Protein AF-A0A1F5U5M6-F1 (afdb_monomer)

pLDDT: mean 89.28, std 11.2, range [49.91, 98.56]

Nearest PDB structures (foldseek):
  5wam-assembly1_B-2  TM=4.220E-01  e=2.007E-02  Neisseria gonorrhoeae FA 1090
  6v05-assembly1_E  TM=5.245E-01  e=3.894E-01  Escherichia coli K-12
  4cpo-assembly1_A  TM=6.836E-01  e=2.541E+00  Influenza B virus

Solvent-accessible surface area (backbone atoms only — not comparable to full-atom values): 12784 Å² total; per-residue (Å²): 116,74,68,63,54,54,53,51,51,53,51,50,51,53,51,51,51,50,51,50,52,53,49,51,54,52,51,52,56,55,50,51,54,43,52,54,14,50,45,36,34,59,36,43,69,73,60,58,75,64,36,37,68,68,56,51,44,69,60,53,72,63,83,57,52,78,42,82,77,54,99,50,37,37,35,34,38,35,64,47,34,91,85,53,92,46,58,22,31,42,32,28,34,64,85,79,47,25,26,43,36,39,35,27,42,94,88,42,71,51,65,40,69,71,52,55,55,50,49,59,57,48,64,59,61,63,77,72,62,33,57,47,72,68,46,39,48,55,49,46,67,65,67,49,54,70,69,57,53,53,56,55,67,75,48,59,74,89,57,47,66,75,37,43,79,51,62,22,44,48,43,26,62,68,31,38,67,37,87,88,24,51,32,36,52,45,39,41,76,70,71,48,80,53,57,67,57,57,23,48,54,51,49,49,33,44,53,24,53,79,68,76,40,81,62,55,59,68,62,57,50,48,51,55,50,55,51,62,58,72,78,105

Structure (mmCIF, N/CA/C/O backbone):
data_AF-A0A1F5U5M6-F1
#
_entry.id   AF-A0A1F5U5M6-F1
#
loop_
_atom_site.group_PDB
_at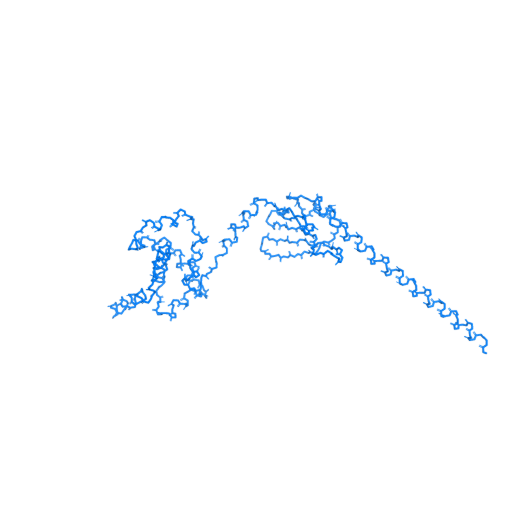om_site.id
_atom_site.type_symbol
_atom_site.label_atom_id
_atom_site.label_alt_id
_atom_site.label_comp_id
_atom_site.label_asym_id
_atom_site.label_entity_id
_atom_site.label_seq_id
_atom_site.pdbx_PDB_ins_code
_atom_site.Cartn_x
_atom_site.Cartn_y
_atom_site.Cartn_z
_atom_site.occupancy
_atom_site.B_iso_or_equiv
_atom_site.auth_seq_id
_atom_site.auth_comp_id
_atom_site.auth_asym_id
_atom_site.auth_atom_id
_atom_site.pdbx_PDB_model_num
ATOM 1 N N . MET A 1 1 ? -30.440 -29.603 72.538 1.00 57.12 1 MET A N 1
ATOM 2 C CA . MET A 1 1 ? -30.779 -29.711 71.094 1.00 57.12 1 MET A CA 1
ATOM 3 C C . MET A 1 1 ? -31.500 -28.490 70.494 1.00 57.12 1 MET A C 1
ATOM 5 O O . MET A 1 1 ? -31.030 -28.000 69.477 1.00 57.12 1 MET A O 1
ATOM 9 N N . ARG A 1 2 ? -32.570 -27.927 71.090 1.00 60.50 2 ARG A N 1
ATOM 10 C CA . ARG A 1 2 ? -33.324 -26.778 70.509 1.00 60.50 2 ARG A CA 1
ATOM 11 C C . ARG A 1 2 ? -32.499 -25.506 70.206 1.00 60.50 2 ARG A C 1
ATOM 13 O O . ARG A 1 2 ? -32.720 -24.887 69.170 1.00 60.50 2 ARG A O 1
ATOM 20 N N . LYS A 1 3 ? -31.532 -25.116 71.051 1.00 61.91 3 LYS A N 1
ATOM 21 C CA . LYS A 1 3 ? -30.701 -23.908 70.823 1.00 61.91 3 LYS A CA 1
ATOM 22 C C . LYS A 1 3 ? -29.776 -24.018 69.598 1.00 61.91 3 LYS A C 1
ATOM 24 O O . LYS A 1 3 ? -29.665 -23.051 68.853 1.00 61.91 3 LYS A O 1
ATOM 29 N N . LEU A 1 4 ? -29.200 -25.199 69.338 1.00 59.22 4 LEU A N 1
ATOM 30 C CA . LEU A 1 4 ? -28.376 -25.437 68.142 1.00 59.22 4 LEU A CA 1
ATOM 31 C C . LEU A 1 4 ? -29.186 -25.313 66.841 1.00 59.22 4 LEU A C 1
ATOM 33 O O . LEU A 1 4 ? -28.660 -24.827 65.846 1.00 59.22 4 LEU A O 1
ATOM 37 N N . SER A 1 5 ? -30.470 -25.695 66.850 1.00 71.69 5 SER A N 1
ATOM 38 C CA . SER A 1 5 ? -31.341 -25.558 65.670 1.00 71.69 5 SER A CA 1
ATOM 39 C C . SER A 1 5 ? -31.655 -24.097 65.324 1.00 71.69 5 SER A C 1
ATOM 41 O O . SER A 1 5 ? -31.590 -23.722 64.159 1.00 71.69 5 SER A O 1
ATOM 43 N N . LYS A 1 6 ? -31.900 -23.243 66.330 1.00 77.75 6 LYS A N 1
ATOM 44 C CA . LYS A 1 6 ? -32.151 -21.806 66.127 1.00 77.75 6 LYS A CA 1
ATOM 45 C C . LYS A 1 6 ? -30.913 -21.079 65.605 1.00 77.75 6 LYS A C 1
ATOM 47 O O . LYS A 1 6 ? -31.031 -20.264 64.701 1.00 77.75 6 LYS A O 1
ATOM 52 N N . LEU A 1 7 ? -29.733 -21.413 66.135 1.00 82.56 7 LEU A N 1
ATOM 53 C CA . LEU A 1 7 ? -28.471 -20.837 65.671 1.00 82.56 7 LEU A CA 1
ATOM 54 C C . LEU A 1 7 ? -28.192 -21.203 64.206 1.00 82.56 7 LEU A C 1
ATOM 56 O O . LEU A 1 7 ? -27.830 -20.333 63.426 1.00 82.56 7 LEU A O 1
ATOM 60 N N . ARG A 1 8 ? -28.434 -22.461 63.812 1.00 82.56 8 ARG A N 1
ATOM 61 C CA . ARG A 1 8 ? -28.308 -22.894 62.410 1.00 82.56 8 ARG A CA 1
ATOM 62 C C . ARG A 1 8 ? -29.254 -22.132 61.482 1.00 82.56 8 ARG A C 1
ATOM 64 O O . ARG A 1 8 ? -28.802 -21.656 60.453 1.00 82.56 8 ARG A O 1
ATOM 71 N N . ILE A 1 9 ? -30.519 -21.955 61.869 1.00 84.50 9 ILE A N 1
ATOM 72 C CA . ILE A 1 9 ? -31.503 -21.194 61.078 1.00 84.50 9 ILE A CA 1
ATOM 73 C C . ILE A 1 9 ? -31.064 -19.734 60.902 1.00 84.50 9 ILE A C 1
ATOM 75 O O . ILE A 1 9 ? -31.094 -19.220 59.789 1.00 84.50 9 ILE A O 1
ATOM 79 N N . ILE A 1 10 ? -30.608 -19.080 61.976 1.00 88.81 10 ILE A N 1
ATOM 80 C CA . ILE A 1 10 ? -30.124 -17.690 61.923 1.00 88.81 10 ILE A CA 1
ATOM 81 C C . ILE A 1 10 ? -28.908 -17.573 60.997 1.00 88.81 10 ILE A C 1
ATOM 83 O O . ILE A 1 10 ? -28.855 -16.665 60.173 1.00 88.81 10 ILE A O 1
ATOM 87 N N . VAL A 1 11 ? -27.960 -18.510 61.091 1.00 89.50 11 VAL A N 1
ATOM 88 C CA . VAL A 1 11 ? -26.771 -18.540 60.226 1.00 89.50 11 VAL A CA 1
ATOM 89 C C . VAL A 1 11 ? -27.159 -18.750 58.762 1.00 89.50 11 VAL A C 1
ATOM 91 O O . VAL A 1 11 ? -26.654 -18.039 57.900 1.00 89.50 11 VAL A O 1
ATOM 94 N N . THR A 1 12 ? -28.087 -19.662 58.463 1.00 89.75 12 THR A N 1
ATOM 95 C CA . THR A 1 12 ? -28.567 -19.876 57.091 1.00 89.75 12 THR A CA 1
ATOM 96 C C . THR A 1 12 ? -29.235 -18.624 56.530 1.00 89.75 12 THR A C 1
ATOM 98 O O . THR A 1 12 ? -28.892 -18.213 55.428 1.00 89.75 12 THR A O 1
ATOM 101 N N . ILE A 1 13 ? -30.118 -17.971 57.295 1.00 92.06 13 ILE A N 1
ATOM 102 C CA . ILE A 1 13 ? -30.773 -16.723 56.872 1.00 92.06 13 ILE A CA 1
ATOM 103 C C . ILE A 1 13 ? -29.733 -15.626 56.611 1.00 92.06 13 ILE A C 1
ATOM 105 O O . ILE A 1 13 ? -29.799 -14.956 55.583 1.00 92.06 13 ILE A O 1
ATOM 109 N N . ALA A 1 14 ? -28.747 -15.466 57.499 1.00 92.94 14 ALA A N 1
ATOM 110 C CA . ALA A 1 14 ? -27.683 -14.478 57.331 1.00 92.94 14 ALA A CA 1
ATOM 111 C C . ALA A 1 14 ? -26.843 -14.736 56.067 1.00 92.94 14 ALA A C 1
ATOM 113 O O . ALA A 1 14 ? -26.552 -13.799 55.326 1.00 92.94 14 ALA A O 1
ATOM 114 N N . ILE A 1 15 ? -26.509 -16.001 55.779 1.00 93.19 15 ILE A N 1
ATOM 115 C CA . ILE A 1 15 ? -25.802 -16.390 54.550 1.00 93.19 15 ILE A CA 1
ATOM 116 C C . ILE A 1 15 ? -26.656 -16.080 53.318 1.00 93.19 15 ILE A C 1
ATOM 118 O O . ILE A 1 15 ? -26.148 -15.498 52.364 1.00 93.19 15 ILE A O 1
ATOM 122 N N . THR A 1 16 ? -27.948 -16.416 53.325 1.00 93.69 16 THR A N 1
ATOM 123 C CA . THR A 1 16 ? -28.841 -16.131 52.194 1.00 93.69 16 THR A CA 1
ATOM 124 C C . THR A 1 16 ? -28.956 -14.631 51.933 1.00 93.69 16 THR A C 1
ATOM 126 O O . THR A 1 16 ? -28.845 -14.210 50.785 1.00 93.69 16 THR A O 1
ATOM 129 N N . ILE A 1 17 ? -29.110 -13.813 52.979 1.00 94.94 17 ILE A N 1
ATOM 130 C CA . ILE A 1 17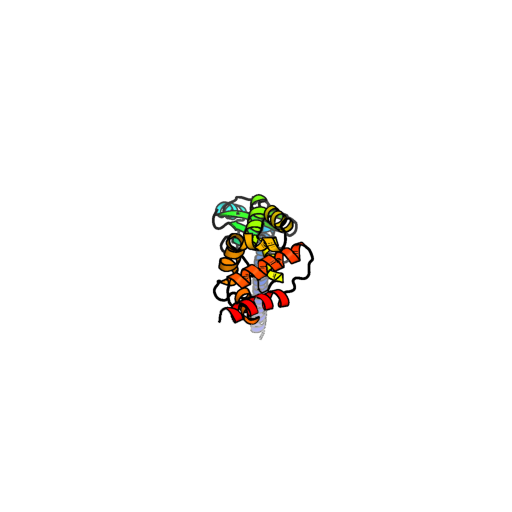 ? -29.145 -12.350 52.847 1.00 94.94 17 ILE A CA 1
ATOM 131 C C . ILE A 1 17 ? -27.830 -11.835 52.256 1.00 94.94 17 ILE A C 1
ATOM 133 O O . ILE A 1 17 ? -27.858 -11.044 51.316 1.00 94.94 17 ILE A O 1
ATOM 137 N N . LEU A 1 18 ? -26.683 -12.310 52.752 1.00 94.94 18 LEU A N 1
ATOM 138 C CA . LEU A 1 18 ? -25.374 -11.917 52.233 1.00 94.94 18 LEU A CA 1
ATOM 139 C C . LEU A 1 18 ? -25.214 -12.287 50.752 1.00 94.94 18 LEU A C 1
ATOM 141 O O . LEU A 1 18 ? -24.774 -11.457 49.961 1.00 94.94 18 LEU A O 1
ATOM 145 N N . VAL A 1 19 ? -25.614 -13.498 50.357 1.00 93.69 19 VAL A N 1
ATOM 146 C CA . VAL A 1 19 ? -25.577 -13.941 48.955 1.00 93.69 19 VAL A CA 1
ATOM 147 C C . VAL A 1 19 ? -26.492 -13.079 48.083 1.00 93.69 19 VAL A C 1
ATOM 149 O O . VAL A 1 19 ? -26.069 -12.658 47.009 1.00 93.69 19 VAL A O 1
ATOM 152 N N . CYS A 1 20 ? -27.702 -12.751 48.543 1.00 93.50 20 CYS A N 1
ATOM 153 C CA . CYS A 1 20 ? -28.607 -11.852 47.824 1.00 93.50 20 CYS A CA 1
ATOM 154 C C . CYS A 1 20 ? -28.011 -10.448 47.655 1.00 93.50 20 CYS A C 1
ATOM 156 O O . CYS A 1 20 ? -28.100 -9.883 46.568 1.00 93.50 20 CYS A O 1
ATOM 158 N N . LEU A 1 21 ? -27.371 -9.892 48.688 1.00 93.50 21 LEU A N 1
ATOM 159 C CA . LEU A 1 21 ? -26.715 -8.583 48.605 1.00 93.50 21 LEU A CA 1
ATOM 160 C C . LEU A 1 21 ? -25.536 -8.597 47.625 1.00 93.50 21 LEU A C 1
ATOM 162 O O . LEU A 1 21 ? -25.421 -7.691 46.802 1.00 93.50 21 LEU A O 1
ATOM 166 N N . LEU A 1 22 ? -24.701 -9.640 47.664 1.00 92.50 22 LEU A N 1
ATOM 167 C CA . LEU A 1 22 ? -23.599 -9.818 46.713 1.00 92.50 22 LEU A CA 1
ATOM 168 C C . LEU A 1 22 ? -24.112 -9.965 45.275 1.00 92.50 22 LEU A C 1
ATOM 170 O O . LEU A 1 22 ? -23.547 -9.378 44.354 1.00 92.50 22 LEU A O 1
ATOM 174 N N . PHE A 1 23 ? -25.205 -10.704 45.080 1.00 90.81 23 PHE A N 1
ATOM 175 C CA . PHE A 1 23 ? -25.841 -10.868 43.776 1.00 90.81 23 PHE A CA 1
ATOM 176 C C . PHE A 1 23 ? -26.414 -9.545 43.256 1.00 90.81 23 PHE A C 1
ATOM 178 O O . PHE A 1 23 ? -26.137 -9.167 42.121 1.00 90.81 23 PHE A O 1
ATOM 185 N N . MET A 1 24 ? -27.145 -8.797 44.089 1.00 90.12 24 MET A N 1
ATOM 186 C CA . MET A 1 24 ? -27.675 -7.480 43.720 1.00 90.12 24 MET A CA 1
ATOM 187 C C . MET A 1 24 ? -26.548 -6.508 43.354 1.00 90.12 24 MET A C 1
ATOM 189 O O . MET A 1 24 ? -26.620 -5.890 42.297 1.00 90.12 24 MET A O 1
ATOM 193 N N . ALA A 1 25 ? -25.477 -6.440 44.154 1.00 87.56 25 ALA A N 1
ATOM 194 C CA . ALA A 1 25 ? -24.313 -5.595 43.874 1.00 87.56 25 ALA A CA 1
ATOM 195 C C . ALA A 1 25 ? -23.605 -5.975 42.559 1.00 87.56 25 ALA A C 1
ATOM 197 O O . ALA A 1 25 ? -23.197 -5.109 41.783 1.00 87.56 25 ALA A O 1
ATOM 198 N N . TYR A 1 26 ? -23.487 -7.276 42.274 1.00 85.38 26 TYR A N 1
ATOM 199 C CA . TYR A 1 26 ? -22.934 -7.761 41.011 1.00 85.38 26 TYR A CA 1
ATOM 200 C C . TYR A 1 26 ? -23.795 -7.340 39.810 1.00 85.38 26 TYR A C 1
ATOM 202 O O . TYR A 1 26 ? -23.267 -6.876 38.796 1.00 85.38 26 TYR A O 1
ATOM 210 N N . PHE A 1 27 ? -25.120 -7.473 39.914 1.00 82.19 27 PHE A N 1
ATOM 211 C CA . PHE A 1 27 ? -26.037 -7.084 38.843 1.00 82.19 27 PHE A CA 1
ATOM 212 C C . PHE A 1 27 ? -26.066 -5.576 38.615 1.00 82.19 27 PHE A C 1
ATOM 214 O O . PHE A 1 27 ? -26.047 -5.161 37.457 1.00 82.19 27 PHE A O 1
ATOM 221 N N . THR A 1 28 ? -26.057 -4.760 39.673 1.00 75.81 28 THR A N 1
ATOM 222 C CA . THR A 1 28 ? -26.005 -3.298 39.534 1.00 75.81 28 THR A CA 1
ATOM 223 C C . THR A 1 28 ? -24.723 -2.859 38.833 1.00 75.81 28 THR A C 1
ATOM 225 O O . THR A 1 28 ? -24.803 -2.130 37.849 1.00 75.81 28 THR A O 1
ATOM 228 N N . PHE A 1 29 ? -23.563 -3.391 39.239 1.00 74.56 29 PHE A N 1
ATOM 229 C CA . PHE A 1 29 ? -22.277 -3.086 38.600 1.00 74.56 29 PHE A CA 1
ATOM 230 C C . PHE A 1 29 ? -22.260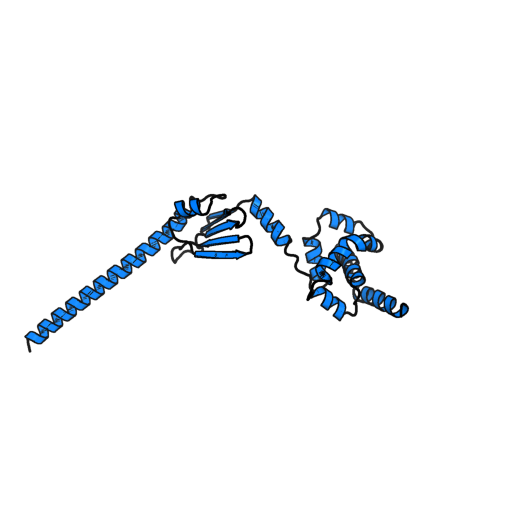 -3.478 37.114 1.00 74.56 29 PHE A C 1
ATOM 232 O O . PHE A 1 29 ? -21.826 -2.720 36.247 1.00 74.56 29 PHE A O 1
ATOM 239 N N . LYS A 1 30 ? -22.787 -4.665 36.788 1.00 74.38 30 LYS A N 1
ATOM 240 C CA . LYS A 1 30 ? -22.855 -5.149 35.404 1.00 74.38 30 LYS A CA 1
ATOM 241 C C . LYS A 1 30 ? -23.821 -4.332 34.539 1.00 74.38 30 LYS A C 1
ATOM 243 O O . LYS A 1 30 ? -23.535 -4.108 33.363 1.00 74.38 30 LYS A O 1
ATOM 248 N N . TYR A 1 31 ? -24.959 -3.918 35.095 1.00 74.06 31 TYR A N 1
ATOM 249 C CA . TYR A 1 31 ? -25.954 -3.106 34.394 1.00 74.06 31 TYR A CA 1
ATOM 250 C C . TYR A 1 31 ? -25.418 -1.701 34.097 1.00 74.06 31 TYR A C 1
ATOM 252 O O . TYR A 1 31 ? -25.553 -1.215 32.975 1.00 74.06 31 TYR A O 1
ATOM 260 N N . GLU A 1 32 ? -24.739 -1.092 35.069 1.00 72.69 32 GLU A N 1
ATOM 261 C CA . GLU A 1 32 ? -24.116 0.225 34.933 1.00 72.69 32 GLU A CA 1
ATOM 262 C C . GLU A 1 32 ? -23.067 0.246 33.810 1.00 72.69 32 GLU A C 1
ATOM 264 O O . GLU A 1 32 ? -23.127 1.108 32.932 1.00 72.69 32 GLU A O 1
ATOM 269 N N . GLY A 1 33 ? -22.203 -0.774 33.737 1.00 72.19 33 GLY A N 1
ATOM 270 C CA . GLY A 1 33 ? -21.214 -0.891 32.659 1.00 72.19 33 GLY A CA 1
ATOM 271 C C . GLY A 1 33 ? -21.826 -1.034 31.256 1.00 72.19 33 GLY A C 1
ATOM 272 O O . GLY A 1 33 ? -21.322 -0.450 30.298 1.00 72.19 33 GLY A O 1
ATOM 273 N N . GLN A 1 34 ? -22.937 -1.768 31.103 1.00 75.19 34 GLN A N 1
ATOM 274 C CA . GLN A 1 34 ? -23.629 -1.877 29.805 1.00 75.19 34 GLN A CA 1
ATOM 275 C C . GLN A 1 34 ? -24.320 -0.567 29.404 1.00 75.19 34 GLN A C 1
ATOM 277 O O . GLN A 1 34 ? -24.344 -0.220 28.221 1.00 75.19 34 GLN A O 1
ATOM 282 N N . HIS A 1 35 ? -24.863 0.168 30.376 1.00 79.12 35 HIS A N 1
ATOM 283 C CA . HIS A 1 35 ? -25.485 1.464 30.137 1.00 79.12 35 HIS A CA 1
ATOM 284 C C . HIS A 1 35 ? -24.450 2.516 29.711 1.00 79.12 35 HIS A C 1
ATOM 286 O O . HIS A 1 35 ? -24.669 3.222 28.727 1.00 79.12 35 HIS A O 1
ATOM 292 N N . GLU A 1 36 ? -23.293 2.578 30.379 1.00 80.69 36 GLU A N 1
ATOM 293 C CA . GLU A 1 36 ? -22.200 3.475 29.984 1.00 80.69 36 GLU A CA 1
ATOM 294 C C . GLU A 1 36 ? -21.682 3.150 28.572 1.00 80.69 36 GLU A C 1
ATOM 296 O O . GLU A 1 36 ? -21.522 4.043 27.737 1.00 80.69 36 GLU A O 1
ATOM 301 N N . ALA A 1 37 ? -21.508 1.864 28.260 1.00 84.31 37 ALA A N 1
ATOM 302 C CA . ALA A 1 37 ? -21.058 1.427 26.944 1.00 84.31 37 ALA A CA 1
ATOM 303 C C . ALA A 1 37 ? -22.048 1.803 25.822 1.00 84.31 37 ALA A C 1
ATOM 305 O O . ALA A 1 37 ? -21.641 2.230 24.741 1.00 84.31 37 ALA A O 1
ATOM 306 N N . ALA A 1 38 ? -23.359 1.724 26.076 1.00 85.06 38 ALA A N 1
ATOM 307 C CA . ALA A 1 38 ? -24.376 2.176 25.123 1.00 85.06 38 ALA A CA 1
ATOM 308 C C . ALA A 1 38 ? -24.326 3.698 24.898 1.00 85.06 38 ALA A C 1
ATOM 310 O O . ALA A 1 38 ? -24.511 4.173 23.773 1.00 85.06 38 ALA A O 1
ATOM 311 N N . GLN A 1 39 ? -24.025 4.474 25.943 1.00 91.69 39 GLN A N 1
ATOM 312 C CA . GLN A 1 39 ? -23.861 5.922 25.822 1.00 91.69 39 GLN A CA 1
ATOM 313 C C . GLN A 1 39 ? -22.645 6.308 24.978 1.00 91.69 39 GLN A C 1
ATOM 315 O O . GLN A 1 39 ? -22.700 7.329 24.294 1.00 91.69 39 GLN A O 1
ATOM 320 N N . ASN A 1 40 ? -21.573 5.510 24.969 1.00 94.19 40 ASN A N 1
ATOM 321 C CA . ASN A 1 40 ? -20.392 5.796 24.148 1.00 94.19 40 ASN A CA 1
ATOM 322 C C . ASN A 1 40 ? -20.723 5.869 22.655 1.00 94.19 40 ASN A C 1
ATOM 324 O O . ASN A 1 40 ? -20.203 6.746 21.969 1.00 94.19 40 ASN A O 1
ATOM 328 N N . ILE A 1 41 ? -21.636 5.029 22.159 1.00 91.75 41 ILE A N 1
ATOM 329 C CA . ILE A 1 41 ? -22.096 5.088 20.762 1.00 91.75 41 ILE A CA 1
ATOM 330 C C . ILE A 1 41 ? -22.773 6.437 20.480 1.00 91.75 41 ILE A C 1
ATOM 332 O O . ILE A 1 41 ? -22.472 7.089 19.482 1.00 91.75 41 ILE A O 1
ATOM 336 N N . GLN A 1 42 ? -23.653 6.893 21.377 1.00 93.31 42 GLN A N 1
ATOM 337 C CA . GLN A 1 42 ? -24.375 8.159 21.200 1.00 93.31 42 GLN A CA 1
ATOM 338 C C . GLN A 1 42 ? -23.452 9.375 21.320 1.00 93.31 42 GLN A C 1
ATOM 340 O O . GLN A 1 42 ? -23.516 10.281 20.493 1.00 93.31 42 GLN A O 1
ATOM 345 N N .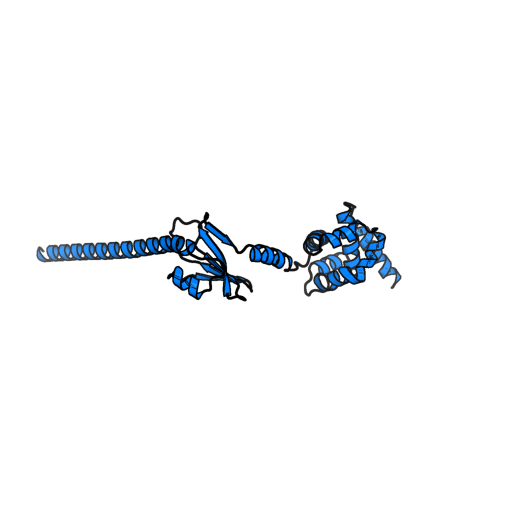 LYS A 1 43 ? -22.540 9.381 22.299 1.00 96.25 43 LYS A N 1
ATOM 346 C CA . LYS A 1 43 ? -21.526 10.437 22.452 1.00 96.25 43 LYS A CA 1
ATOM 347 C C . LYS A 1 43 ? -20.586 10.485 21.247 1.00 96.25 43 LYS A C 1
ATOM 349 O O . LYS A 1 43 ? -20.267 11.572 20.775 1.00 96.25 43 LYS A O 1
ATOM 354 N N . CYS A 1 44 ? -20.196 9.327 20.713 1.00 95.94 44 CYS A N 1
ATOM 355 C CA . CYS A 1 44 ? -19.351 9.239 19.525 1.00 95.94 44 CYS A CA 1
ATOM 356 C C . CYS A 1 44 ? -19.979 9.963 18.327 1.00 95.94 44 CYS A C 1
ATOM 358 O O . CYS A 1 44 ? -19.280 10.673 17.609 1.00 95.94 44 CYS A O 1
ATOM 360 N N . LYS A 1 45 ? -21.305 9.870 18.147 1.00 95.75 45 LYS A N 1
ATOM 361 C CA . LYS A 1 45 ? -22.021 10.541 17.045 1.00 95.75 45 LYS A CA 1
ATOM 362 C C . LYS A 1 45 ? -21.959 12.072 17.113 1.00 95.75 45 LYS A C 1
ATOM 364 O O . LYS A 1 45 ? -22.180 12.728 16.100 1.00 95.75 45 LYS A O 1
ATOM 369 N N . LEU A 1 46 ? -21.622 12.643 18.273 1.00 96.12 46 LEU A N 1
ATOM 370 C CA . LEU A 1 46 ? -21.429 14.086 18.466 1.00 96.12 46 LEU A CA 1
ATOM 371 C C . LEU A 1 46 ? -20.023 14.566 18.071 1.00 96.12 46 LEU A C 1
ATOM 373 O O . LEU A 1 46 ? -19.779 15.774 18.000 1.00 96.12 46 LEU A O 1
ATOM 377 N N . LEU A 1 47 ? -19.086 13.642 17.846 1.00 97.00 47 LEU A N 1
ATOM 378 C CA . LEU A 1 47 ? -17.722 13.961 17.450 1.00 97.00 47 LEU A CA 1
ATOM 379 C C . LEU A 1 47 ? -17.661 14.448 16.001 1.00 97.00 47 LEU A C 1
ATOM 381 O O . LEU A 1 47 ? -18.502 14.122 15.163 1.00 97.00 47 LEU A O 1
ATOM 385 N N . LYS A 1 48 ? -16.619 15.223 15.698 1.00 96.00 48 LYS A N 1
ATOM 386 C CA . LYS A 1 48 ? -16.359 15.762 14.363 1.00 96.00 48 LYS A CA 1
ATOM 387 C C . LYS A 1 48 ? -14.907 15.540 13.967 1.00 96.00 48 LYS A C 1
ATOM 389 O O . LYS A 1 48 ? -14.003 15.568 14.804 1.00 96.00 48 LYS A O 1
ATOM 394 N N . ILE A 1 49 ? -14.691 15.374 12.666 1.00 94.25 49 ILE A N 1
ATOM 395 C CA . ILE A 1 49 ? -13.356 15.403 12.067 1.00 94.25 49 ILE A CA 1
ATOM 396 C C . ILE A 1 49 ? -12.643 16.706 12.457 1.00 94.25 49 ILE A C 1
ATOM 398 O O . ILE A 1 49 ? -13.263 17.764 12.557 1.00 94.25 49 ILE A O 1
ATOM 402 N N . GLY A 1 50 ? -11.337 16.626 12.709 1.00 92.75 50 GLY A N 1
ATOM 403 C CA . GLY A 1 50 ? -10.504 17.760 13.108 1.00 92.75 50 GLY A CA 1
ATOM 404 C C . GLY A 1 50 ? -10.447 18.022 14.618 1.00 92.75 50 GLY A C 1
ATOM 405 O O . GLY A 1 50 ? -9.645 18.857 15.056 1.00 92.75 50 GLY A O 1
ATOM 406 N N . MET A 1 51 ? -11.243 17.312 15.426 1.00 97.25 51 MET A N 1
ATOM 407 C CA . MET A 1 51 ? -11.187 17.409 16.888 1.00 97.25 51 MET A CA 1
ATOM 408 C C . MET A 1 51 ? -9.850 16.904 17.446 1.00 97.25 51 MET A C 1
ATOM 410 O O . MET A 1 51 ? -9.244 15.960 16.943 1.00 97.25 51 MET A O 1
ATOM 414 N N . THR A 1 52 ? -9.377 17.543 18.507 1.00 97.50 52 THR A N 1
ATOM 415 C CA . THR A 1 52 ? -8.212 17.141 19.298 1.00 97.50 52 THR A CA 1
ATOM 416 C C . THR A 1 52 ? -8.567 16.044 20.297 1.00 97.50 52 THR A C 1
ATOM 418 O O . T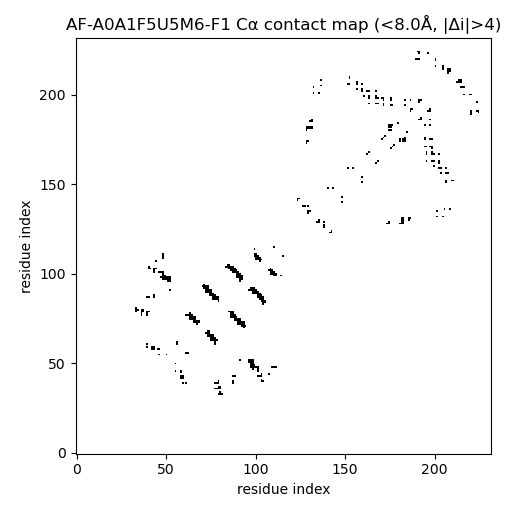HR A 1 52 ? -9.724 15.843 20.662 1.00 97.50 52 THR A O 1
ATOM 421 N N . ARG A 1 53 ? -7.539 15.388 20.840 1.00 97.12 53 ARG A N 1
ATOM 422 C CA . ARG A 1 53 ? -7.669 14.447 21.964 1.00 97.12 53 ARG A CA 1
ATOM 423 C C . ARG A 1 53 ? -8.406 15.041 23.170 1.00 97.12 53 ARG A C 1
ATOM 425 O O . ARG A 1 53 ? -9.156 14.327 23.826 1.00 97.12 53 ARG A O 1
ATOM 432 N N . SER A 1 54 ? -8.190 16.325 23.469 1.00 97.12 54 SER A N 1
AT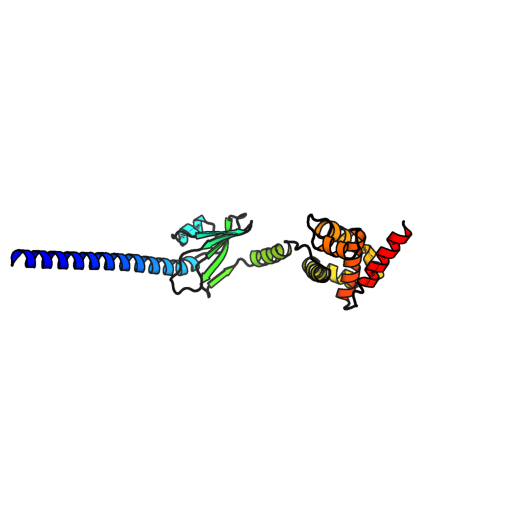OM 433 C CA . SER A 1 54 ? -8.846 17.006 24.595 1.00 97.12 54 SER A CA 1
ATOM 434 C C . SER A 1 54 ? -10.348 17.172 24.349 1.00 97.12 54 SER A C 1
ATOM 436 O O . SER A 1 54 ? -11.160 16.815 25.198 1.00 97.12 54 SER A O 1
ATOM 438 N N . GLU A 1 55 ? -10.725 17.617 23.148 1.00 97.69 55 GLU A N 1
ATOM 439 C CA . GLU A 1 55 ? -12.131 17.766 22.750 1.00 97.69 55 GLU A CA 1
ATOM 440 C C . GLU A 1 55 ? -12.849 16.411 22.723 1.00 97.69 55 GLU A C 1
ATOM 442 O O . GLU A 1 55 ? -13.934 16.276 23.287 1.00 97.69 55 GLU A O 1
ATOM 447 N N . VAL A 1 56 ? -12.209 15.377 22.163 1.00 97.69 56 VAL A N 1
ATOM 448 C CA . VAL A 1 56 ? -12.755 14.011 22.151 1.00 97.69 56 VAL A CA 1
ATOM 449 C C . VAL A 1 56 ? -12.932 13.472 23.574 1.00 97.69 56 VAL A C 1
ATOM 451 O O . VAL A 1 56 ? -13.989 12.925 23.882 1.00 97.69 56 VAL A O 1
ATOM 454 N N . LYS A 1 57 ? -11.957 13.674 24.477 1.00 96.94 57 LYS A N 1
ATOM 455 C CA . LYS A 1 57 ? -12.105 13.328 25.906 1.00 96.94 57 LYS A CA 1
ATOM 456 C C . LYS A 1 57 ? -13.285 14.059 26.548 1.00 96.94 57 LYS A C 1
ATOM 458 O O . LYS A 1 57 ? -14.035 13.439 27.297 1.00 96.94 57 LYS A O 1
ATOM 463 N N . GLY A 1 58 ? -13.466 15.344 26.242 1.00 96.31 58 GLY A N 1
ATOM 464 C CA . GLY A 1 58 ? -14.556 16.160 26.781 1.00 96.31 58 GLY A CA 1
ATOM 465 C C . GLY A 1 58 ? -15.952 15.677 26.377 1.00 96.31 58 GLY A C 1
ATOM 466 O O . GLY A 1 58 ? -16.874 15.724 27.196 1.00 96.31 58 GLY A O 1
ATOM 467 N N . VAL A 1 59 ? -16.097 15.179 25.144 1.00 96.69 59 VAL A N 1
ATOM 468 C CA . VAL A 1 59 ? -17.359 14.624 24.627 1.00 96.69 59 VAL A CA 1
ATOM 469 C C . VAL A 1 59 ? -17.594 13.203 25.134 1.00 96.69 59 VAL A C 1
ATOM 471 O O . VAL A 1 59 ? -18.668 12.908 25.653 1.00 96.69 59 VAL A O 1
ATOM 474 N N . MET A 1 60 ? -16.596 12.323 25.016 1.00 96.19 60 MET A N 1
ATOM 475 C CA . MET A 1 60 ? -16.756 10.903 25.347 1.00 96.19 60 MET A CA 1
ATOM 476 C C . MET A 1 60 ? -16.857 10.669 26.856 1.00 96.19 60 MET A C 1
ATOM 478 O O . MET A 1 60 ? -17.674 9.864 27.299 1.00 96.19 60 MET A O 1
ATOM 482 N N . ARG A 1 61 ? -16.063 11.395 27.657 1.00 92.56 61 ARG A N 1
ATOM 483 C CA . ARG A 1 61 ? -16.012 11.273 29.129 1.00 92.56 61 ARG A CA 1
ATOM 484 C C . ARG A 1 61 ? -15.822 9.841 29.645 1.00 92.56 61 ARG A C 1
ATOM 486 O O . ARG A 1 61 ? -16.160 9.557 30.785 1.00 92.56 61 ARG A O 1
ATOM 493 N N . SER A 1 62 ? -15.267 8.972 28.811 1.00 90.00 62 SER A N 1
ATOM 494 C CA . SER A 1 62 ? -14.953 7.581 29.123 1.00 90.00 62 SER A CA 1
ATOM 495 C C . SER A 1 62 ? -13.521 7.307 28.677 1.00 90.00 62 SER A C 1
ATOM 497 O O . SER A 1 62 ? -13.014 7.937 27.742 1.00 90.00 62 SER A O 1
ATOM 499 N N . THR A 1 63 ? -12.842 6.403 29.375 1.00 92.81 63 THR A N 1
ATOM 500 C CA . THR A 1 63 ? -11.431 6.098 29.119 1.00 92.81 63 THR A CA 1
ATOM 501 C C . THR A 1 63 ? -11.307 5.178 27.903 1.00 92.81 63 THR A C 1
ATOM 503 O O . THR A 1 63 ? -11.859 4.079 27.931 1.00 92.81 63 THR A O 1
ATOM 506 N N . PRO A 1 64 ? -10.589 5.577 26.840 1.00 96.19 64 PRO A N 1
ATOM 507 C CA . PRO A 1 64 ? -10.358 4.705 25.700 1.00 96.19 64 PRO A CA 1
ATOM 508 C C . PRO A 1 64 ? -9.197 3.740 25.950 1.00 96.19 64 PRO A C 1
ATOM 510 O O . PRO A 1 64 ? -8.216 4.071 26.620 1.00 96.19 64 PRO A O 1
ATOM 513 N N . LYS A 1 65 ? -9.242 2.587 25.285 1.00 96.50 65 LYS A N 1
ATOM 514 C CA . LYS A 1 65 ? -8.059 1.787 24.982 1.00 96.50 65 LYS A CA 1
ATOM 515 C C . LYS A 1 65 ? -7.317 2.425 23.810 1.00 96.50 65 LYS A C 1
ATOM 517 O O . LYS A 1 65 ? -7.885 2.603 22.735 1.00 96.50 65 LYS A O 1
ATOM 522 N N . ILE A 1 66 ? -6.046 2.752 24.013 1.00 96.38 66 ILE A N 1
ATOM 523 C CA . ILE A 1 66 ? -5.197 3.352 22.980 1.00 96.38 66 ILE A CA 1
ATOM 524 C C . ILE A 1 66 ? -4.450 2.237 22.247 1.00 96.38 66 ILE A C 1
ATOM 526 O O . ILE A 1 66 ? -3.834 1.376 22.874 1.00 96.38 66 ILE A O 1
ATOM 530 N N . ILE A 1 67 ? -4.524 2.251 20.921 1.00 93.50 67 ILE A N 1
ATOM 531 C CA . ILE A 1 67 ? -3.868 1.305 20.023 1.00 93.50 67 ILE A CA 1
ATOM 532 C C . ILE A 1 67 ? -2.975 2.101 19.078 1.00 93.50 67 ILE A C 1
ATOM 534 O O . ILE A 1 67 ? -3.448 2.968 18.340 1.00 93.50 67 ILE A O 1
ATOM 538 N N . ASP A 1 68 ? -1.686 1.784 19.086 1.00 88.25 68 ASP A N 1
ATOM 539 C CA . ASP A 1 68 ? -0.751 2.265 18.080 1.00 88.25 68 ASP A CA 1
ATOM 540 C C . ASP A 1 68 ? -0.879 1.388 16.825 1.00 88.25 68 ASP A C 1
ATOM 542 O O . ASP A 1 68 ? -0.649 0.180 16.889 1.00 88.25 68 ASP A O 1
ATOM 546 N N . ARG A 1 69 ? -1.347 1.967 15.714 1.00 77.38 69 ARG A N 1
ATOM 547 C CA . ARG A 1 69 ? -1.590 1.225 14.466 1.00 77.38 69 ARG A CA 1
ATOM 548 C C . ARG A 1 69 ? -0.366 1.237 13.560 1.00 77.38 69 ARG A C 1
ATOM 550 O O . ARG A 1 69 ? -0.019 0.206 12.994 1.00 77.38 69 ARG A O 1
ATOM 557 N N . ASP A 1 70 ? 0.247 2.407 13.416 1.00 78.56 70 ASP A N 1
ATOM 558 C CA . ASP A 1 70 ? 1.396 2.656 12.552 1.00 78.56 70 ASP A CA 1
ATOM 559 C C . ASP A 1 70 ? 2.119 3.953 12.976 1.00 78.56 70 ASP A C 1
ATOM 561 O O . ASP A 1 70 ? 1.723 4.652 13.913 1.00 78.56 70 ASP A O 1
ATOM 565 N N . ASN A 1 71 ? 3.181 4.325 12.257 1.00 71.62 71 ASN A N 1
ATOM 566 C CA . ASN A 1 71 ? 4.001 5.504 12.563 1.00 71.62 71 ASN A CA 1
ATOM 567 C C . ASN A 1 71 ? 3.231 6.842 12.582 1.00 71.62 71 ASN A C 1
ATOM 569 O O . ASN A 1 71 ? 3.698 7.811 13.181 1.00 71.62 71 ASN A O 1
ATOM 573 N N . LEU A 1 72 ? 2.069 6.924 11.938 1.00 77.00 72 LEU A N 1
ATOM 574 C CA . LEU A 1 72 ? 1.265 8.133 11.774 1.00 77.00 72 LEU A CA 1
ATOM 575 C C . LEU A 1 72 ? -0.113 8.051 12.444 1.00 77.00 72 LEU A C 1
ATOM 577 O O . LEU A 1 72 ? -0.740 9.100 12.606 1.00 77.00 72 LEU A O 1
ATOM 581 N N . THR A 1 73 ? -0.567 6.868 12.861 1.00 85.06 73 THR A N 1
ATOM 582 C CA . THR A 1 73 ? -1.945 6.632 13.312 1.00 85.06 73 THR A CA 1
ATOM 583 C C . THR A 1 73 ? -2.017 6.103 14.742 1.00 85.06 73 THR A C 1
ATOM 585 O O . THR A 1 73 ? -1.429 5.081 15.091 1.00 85.06 73 THR A O 1
ATOM 588 N N . GLU A 1 74 ? -2.808 6.782 15.569 1.00 93.12 74 GLU A N 1
ATOM 589 C CA . GLU A 1 74 ? -3.204 6.343 16.910 1.00 93.12 74 GLU A CA 1
ATOM 590 C C . GLU A 1 74 ? -4.721 6.139 16.928 1.00 93.12 74 GLU A C 1
ATOM 592 O O . GLU A 1 74 ? -5.465 7.049 16.570 1.00 93.12 74 GLU A O 1
ATOM 597 N N . GLN A 1 75 ? -5.195 4.972 17.353 1.00 96.88 75 GLN A N 1
ATOM 598 C CA . GLN A 1 75 ? -6.620 4.690 17.494 1.00 96.88 75 GLN A CA 1
ATOM 599 C C . GLN A 1 75 ? -7.011 4.652 18.966 1.00 96.88 75 GLN A C 1
ATOM 601 O O . GLN A 1 75 ? -6.407 3.948 19.770 1.00 96.88 75 GLN A O 1
ATOM 606 N N . TRP A 1 76 ? -8.065 5.372 19.312 1.00 97.81 76 TRP A N 1
ATOM 607 C CA . TRP A 1 76 ? -8.760 5.243 20.584 1.00 97.81 76 TRP A CA 1
ATOM 608 C C . TRP A 1 76 ? -9.994 4.383 20.379 1.00 97.81 76 TRP A C 1
ATOM 610 O O . TRP A 1 76 ? -10.793 4.685 19.500 1.00 97.81 76 TRP A O 1
ATOM 620 N N . VAL A 1 77 ? -10.145 3.333 21.179 1.00 97.12 77 VAL A N 1
ATOM 621 C CA . VAL A 1 77 ? -11.295 2.422 21.166 1.00 97.12 77 VAL A CA 1
ATOM 622 C C . VAL A 1 77 ? -12.027 2.549 22.493 1.00 97.12 77 VAL A C 1
ATOM 624 O O . VAL A 1 77 ? -11.403 2.488 23.549 1.00 97.12 77 VAL A O 1
ATOM 627 N N . PHE A 1 78 ? -13.339 2.724 22.449 1.00 95.69 78 PHE A N 1
ATOM 628 C CA . PHE A 1 78 ? -14.191 2.864 23.624 1.00 95.69 78 PHE A CA 1
ATOM 629 C C . PHE A 1 78 ? -15.054 1.618 23.801 1.00 95.69 78 PHE A C 1
ATOM 631 O O . PHE A 1 78 ? -15.414 0.961 22.825 1.00 95.69 78 PHE A O 1
ATOM 638 N N . GLU A 1 79 ? -15.395 1.309 25.051 1.00 93.56 79 GLU A N 1
ATOM 639 C CA . GLU A 1 79 ? -16.274 0.186 25.383 1.00 93.56 79 GLU A CA 1
ATOM 640 C C . GLU A 1 79 ? -17.639 0.319 24.701 1.00 93.56 79 GLU A C 1
ATOM 642 O O . GLU A 1 79 ? -18.214 1.413 24.638 1.00 93.56 79 GLU A O 1
ATOM 647 N N . ALA A 1 80 ? -18.153 -0.814 24.225 1.00 90.25 80 ALA A N 1
ATOM 648 C CA . ALA A 1 80 ? -19.436 -0.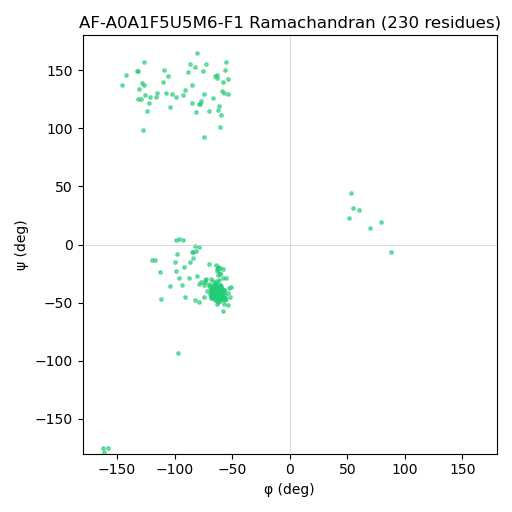947 23.545 1.00 90.25 80 ALA A CA 1
ATOM 649 C C . ALA A 1 80 ? -20.297 -2.027 24.228 1.00 90.25 80 ALA A C 1
ATOM 651 O O . ALA A 1 80 ? -19.757 -2.904 24.911 1.00 90.25 80 ALA A O 1
ATOM 652 N N . PRO A 1 81 ? -21.635 -1.994 24.082 1.00 87.06 81 PRO A N 1
ATOM 653 C CA . PRO A 1 81 ? -22.495 -3.055 24.594 1.00 87.06 81 PRO A CA 1
ATOM 654 C C . PRO A 1 81 ? -22.081 -4.412 24.029 1.00 87.06 81 PRO A C 1
ATOM 656 O O . PRO A 1 81 ? -21.628 -4.506 22.893 1.00 87.06 81 PRO A O 1
ATOM 659 N N . ARG A 1 82 ? -22.305 -5.494 24.779 1.00 83.19 82 ARG A N 1
ATOM 660 C CA . ARG A 1 82 ? -21.823 -6.833 24.385 1.00 83.19 82 ARG A CA 1
ATOM 661 C C . ARG A 1 82 ? -22.387 -7.336 23.046 1.00 83.19 82 ARG A C 1
ATOM 663 O O . ARG A 1 82 ? -21.785 -8.198 22.419 1.00 83.19 82 ARG A O 1
ATOM 670 N N . ALA A 1 83 ? -23.550 -6.827 22.645 1.00 83.19 83 ALA A N 1
ATOM 671 C CA . ALA A 1 83 ? -24.202 -7.154 21.380 1.00 83.19 83 ALA A CA 1
ATOM 672 C C . ALA A 1 83 ? -23.682 -6.330 20.186 1.00 83.19 83 ALA A C 1
ATOM 674 O O . ALA A 1 83 ? -24.102 -6.579 19.060 1.00 83.19 83 ALA A O 1
ATOM 675 N N . ALA A 1 84 ? -22.812 -5.341 20.414 1.00 83.81 84 ALA A N 1
ATOM 676 C CA . ALA A 1 84 ? -22.246 -4.536 19.345 1.00 83.81 84 ALA A CA 1
ATOM 677 C C . AL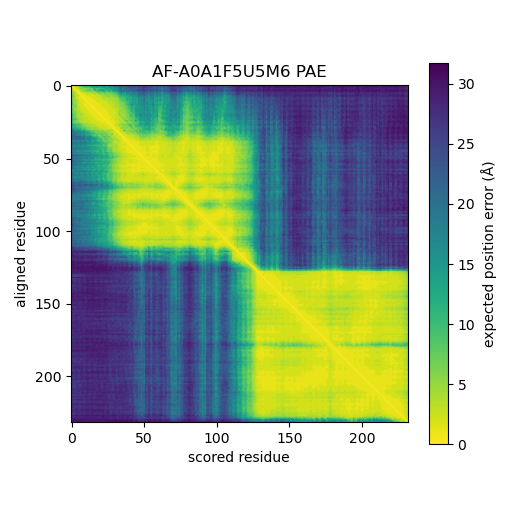A A 1 84 ? -21.191 -5.338 18.568 1.00 83.81 84 ALA A C 1
ATOM 679 O O . ALA A 1 84 ? -20.265 -5.909 19.141 1.00 83.81 84 ALA A O 1
ATOM 680 N N . SER A 1 85 ? -21.330 -5.340 17.249 1.00 86.44 85 SER A N 1
ATOM 681 C CA . SER A 1 85 ? -20.370 -5.859 16.267 1.00 86.44 85 SER A CA 1
ATOM 682 C C . SER A 1 85 ? -19.137 -4.960 16.118 1.00 86.44 85 SER A C 1
ATOM 684 O O . SER A 1 85 ? -18.043 -5.458 15.855 1.00 86.44 85 SER A O 1
ATOM 686 N N . THR A 1 86 ? -19.299 -3.651 16.333 1.00 89.00 86 THR A N 1
ATOM 687 C CA . THR A 1 86 ? -18.244 -2.638 16.208 1.00 89.00 86 THR A CA 1
ATOM 688 C C . THR A 1 86 ? -18.133 -1.799 17.475 1.00 89.00 86 THR A C 1
ATOM 690 O O . THR A 1 86 ? -19.130 -1.355 18.043 1.00 89.00 86 THR A O 1
ATOM 693 N N . PHE A 1 87 ? -16.893 -1.546 17.896 1.00 94.19 87 PHE A N 1
ATOM 694 C CA . PHE A 1 87 ? -16.585 -0.689 19.037 1.00 94.19 87 PHE A CA 1
ATOM 695 C C . PHE A 1 87 ? -16.390 0.763 18.581 1.00 94.19 87 PHE A C 1
ATOM 697 O O . PHE A 1 87 ? -15.622 0.989 17.632 1.00 94.19 87 PHE A O 1
ATOM 704 N N . PRO A 1 88 ? -17.001 1.754 19.262 1.00 96.25 88 PRO A N 1
ATOM 705 C CA . PRO A 1 88 ? -16.769 3.155 18.963 1.00 96.25 88 PRO A CA 1
ATOM 706 C C . PRO A 1 88 ? -15.278 3.473 19.000 1.00 96.25 88 PRO A C 1
ATOM 708 O O . PRO A 1 88 ? -14.574 3.124 19.947 1.00 96.25 88 PRO A O 1
ATOM 711 N N . SER A 1 89 ? -14.782 4.112 17.953 1.00 97.25 89 SER A N 1
ATOM 712 C CA . SER A 1 89 ? -13.369 4.359 17.740 1.00 97.25 89 SER A CA 1
ATOM 713 C C . SER A 1 89 ? -13.123 5.730 17.132 1.00 97.25 89 SER A C 1
ATOM 715 O O . SER A 1 89 ? -13.884 6.198 16.287 1.00 97.25 89 SER A O 1
ATOM 717 N N . VAL A 1 90 ? -12.012 6.348 17.518 1.00 97.44 90 VAL A N 1
ATOM 718 C CA . VAL A 1 90 ? -11.526 7.603 16.938 1.00 97.44 90 VAL A CA 1
ATOM 719 C C . VAL A 1 90 ? -10.067 7.426 16.560 1.00 97.44 90 VAL A C 1
ATOM 721 O O . VAL A 1 90 ? -9.254 7.043 17.401 1.00 97.44 90 VAL A O 1
ATOM 724 N N . LEU A 1 91 ? -9.727 7.695 15.305 1.00 95.75 91 LEU A N 1
ATOM 725 C CA . LEU A 1 91 ? -8.358 7.631 14.813 1.00 95.75 91 LEU A CA 1
ATOM 726 C C . LEU A 1 91 ? -7.791 9.043 14.696 1.00 95.75 91 LEU A C 1
ATOM 728 O O . LEU A 1 91 ? -8.389 9.934 14.086 1.00 95.75 91 LEU A O 1
ATOM 732 N N . PHE A 1 92 ? -6.611 9.228 15.275 1.00 94.00 92 PHE A N 1
ATOM 733 C CA . PHE A 1 92 ? -5.865 10.473 15.291 1.00 94.00 92 PHE A CA 1
ATOM 734 C C . PHE A 1 92 ? -4.622 10.364 14.428 1.00 94.00 92 PHE A C 1
ATOM 736 O O . PHE A 1 92 ? -3.883 9.379 14.472 1.00 94.00 92 PHE A O 1
ATOM 743 N N . ASN A 1 93 ? -4.345 11.438 13.698 1.00 89.19 93 ASN A N 1
ATOM 744 C CA . ASN A 1 93 ? -3.064 11.613 13.044 1.00 89.19 93 ASN A CA 1
ATOM 745 C C . ASN A 1 93 ? -2.055 12.073 14.104 1.00 89.19 93 ASN A C 1
ATOM 747 O O . ASN A 1 93 ? -2.240 13.115 14.735 1.00 89.19 93 ASN A O 1
ATOM 751 N N . LYS A 1 94 ? -0.980 11.314 14.305 1.00 85.88 94 LYS A N 1
ATOM 752 C CA . LYS A 1 94 ? 0.046 11.603 15.316 1.00 85.88 94 LYS A CA 1
ATOM 753 C C . LYS A 1 94 ? 0.779 12.922 15.066 1.00 85.88 94 LYS A C 1
ATOM 755 O O . LYS A 1 94 ? 1.148 13.586 16.028 1.00 85.88 94 LYS A O 1
ATOM 760 N N . LYS A 1 95 ? 0.943 13.327 13.801 1.00 83.75 95 LYS A N 1
ATOM 761 C CA . LYS A 1 95 ? 1.634 14.567 13.415 1.00 83.75 95 LYS A CA 1
ATOM 762 C C . LYS A 1 95 ? 0.787 15.809 13.685 1.00 83.75 95 LYS A C 1
ATOM 764 O O . LYS A 1 95 ? 1.305 16.795 14.192 1.00 83.75 95 LYS A O 1
ATOM 769 N N . THR A 1 96 ? -0.499 15.782 13.334 1.00 88.12 96 THR A N 1
ATOM 770 C CA . THR A 1 96 ? -1.389 16.950 13.512 1.00 88.12 96 THR A CA 1
ATOM 771 C C . THR A 1 96 ? -2.129 16.939 14.849 1.00 88.12 96 THR A C 1
ATOM 773 O O . THR A 1 96 ? -2.641 17.966 15.287 1.00 88.12 96 THR A O 1
ATOM 776 N N . GLY A 1 97 ? -2.226 15.775 15.493 1.00 90.62 97 GLY A N 1
ATOM 777 C CA . GLY A 1 97 ? -2.990 15.561 16.720 1.00 90.62 97 GLY A CA 1
ATOM 778 C C . GLY A 1 97 ? -4.509 15.635 16.541 1.00 90.62 97 GLY A C 1
ATOM 779 O O . GLY A 1 97 ? -5.222 15.763 17.539 1.00 90.62 97 GLY A O 1
ATOM 780 N N . LYS A 1 98 ? -5.003 15.584 15.298 1.00 94.38 98 LYS A N 1
ATOM 781 C CA . LYS A 1 98 ? -6.424 15.729 14.960 1.00 94.38 98 LYS A CA 1
ATOM 782 C C . LYS A 1 98 ? -7.068 14.400 14.572 1.00 94.38 98 LYS A C 1
ATOM 784 O O . LYS A 1 98 ? -6.426 13.563 13.934 1.00 94.38 98 LYS A O 1
ATOM 789 N N . ALA A 1 99 ? -8.335 14.237 14.943 1.00 94.94 99 ALA A N 1
ATOM 790 C CA . ALA A 1 99 ? -9.178 13.120 14.543 1.00 94.94 99 ALA A CA 1
ATOM 791 C C . ALA A 1 99 ? -9.450 13.188 13.036 1.00 94.94 99 ALA A C 1
ATOM 793 O O . ALA A 1 99 ? -9.906 14.220 12.544 1.00 94.94 99 ALA A O 1
ATOM 794 N N . PHE A 1 100 ? -9.173 12.107 12.312 1.00 92.00 100 PHE A N 1
ATOM 795 C CA . PHE A 1 100 ? -9.406 12.023 10.863 1.00 92.00 100 PHE A CA 1
ATOM 796 C C . PHE A 1 100 ? -10.387 10.914 10.476 1.00 92.00 100 PHE A C 1
ATOM 798 O O . PHE A 1 100 ? -10.877 10.902 9.350 1.00 92.00 100 PHE A O 1
ATOM 805 N N . GLU A 1 101 ? -10.696 10.007 11.398 1.00 94.06 101 GLU A N 1
ATOM 806 C CA . GLU A 1 101 ? -11.732 8.999 11.219 1.00 94.06 101 GLU A CA 1
ATOM 807 C C . GLU A 1 101 ? -12.427 8.727 12.553 1.00 94.06 101 GLU A C 1
ATOM 809 O O . GLU A 1 101 ? -11.791 8.656 13.607 1.00 94.06 101 GLU A O 1
ATOM 814 N N . ILE A 1 102 ? -13.750 8.617 12.498 1.00 96.44 102 ILE A N 1
ATOM 815 C CA . ILE A 1 102 ? -14.634 8.363 13.629 1.00 96.44 102 ILE A CA 1
ATOM 816 C C . ILE A 1 102 ? -15.575 7.235 13.218 1.00 96.44 102 ILE A C 1
ATOM 818 O O . ILE A 1 102 ? -16.255 7.323 12.198 1.00 96.44 102 ILE A O 1
ATOM 822 N N . ILE A 1 103 ? -15.620 6.181 14.021 1.00 96.19 103 ILE A N 1
ATOM 823 C CA . ILE A 1 103 ? -16.435 4.989 13.797 1.00 96.19 103 ILE A CA 1
ATOM 824 C C . ILE A 1 103 ? -17.286 4.833 15.047 1.00 96.19 103 ILE A C 1
ATOM 826 O O . ILE A 1 103 ? -16.727 4.620 16.113 1.00 96.19 103 ILE A O 1
ATOM 830 N N . CYS A 1 104 ? -18.604 4.963 14.965 1.00 94.38 104 CYS A N 1
ATOM 831 C CA . CYS A 1 104 ? -19.460 4.862 16.152 1.00 94.38 104 CYS A CA 1
ATOM 832 C C . CYS A 1 104 ? -20.202 3.532 16.229 1.00 94.38 104 CYS A C 1
ATOM 834 O O . CYS A 1 104 ? -20.387 3.005 17.320 1.00 94.38 104 CYS A O 1
ATOM 836 N N . ASP A 1 105 ? -20.602 2.996 15.080 1.00 91.12 105 ASP A N 1
ATOM 837 C CA . ASP A 1 105 ? -21.213 1.681 14.909 1.00 91.12 105 ASP A CA 1
ATOM 838 C C . ASP A 1 105 ? -21.100 1.273 13.424 1.00 91.12 105 ASP A C 1
ATOM 840 O O . ASP A 1 105 ? -20.479 1.984 12.629 1.00 91.12 105 ASP A O 1
ATOM 844 N N . ASP A 1 106 ? -21.694 0.141 13.041 1.00 87.75 106 ASP A N 1
ATOM 845 C CA . ASP A 1 106 ? -21.669 -0.365 11.659 1.00 87.75 106 ASP A CA 1
ATOM 846 C C . ASP A 1 106 ? -22.307 0.593 10.639 1.00 87.75 106 ASP A C 1
ATOM 848 O O . ASP A 1 106 ? -21.970 0.559 9.457 1.00 87.75 106 ASP A O 1
ATOM 852 N N . SER A 1 107 ? -23.229 1.447 11.087 1.00 89.75 107 SER A N 1
ATOM 853 C CA . SER A 1 107 ? -23.996 2.372 10.247 1.00 89.75 107 SER A CA 1
ATOM 854 C C . SER A 1 107 ? -23.454 3.801 10.252 1.00 89.75 107 SER A C 1
ATOM 856 O O . SER A 1 107 ? -23.829 4.603 9.397 1.00 89.75 107 SER A O 1
ATOM 858 N N . TYR A 1 108 ? -22.582 4.141 11.206 1.00 90.31 108 TYR A N 1
ATOM 859 C CA . TYR A 1 108 ? -22.104 5.502 11.405 1.00 90.31 108 TYR A CA 1
ATOM 860 C C . TYR A 1 108 ? -20.581 5.566 11.441 1.00 90.31 108 TYR A C 1
ATOM 862 O O . TYR A 1 108 ? -19.938 5.349 12.474 1.00 90.31 108 TYR A O 1
ATOM 870 N N . ARG A 1 109 ? -20.017 5.939 10.293 1.00 93.69 109 ARG A N 1
ATOM 871 C CA . ARG A 1 109 ? -18.597 6.218 10.101 1.00 93.69 109 ARG A CA 1
ATOM 872 C C . ARG A 1 109 ? -18.432 7.545 9.375 1.00 93.69 109 ARG A C 1
ATOM 874 O O . ARG A 1 109 ? -19.097 7.792 8.374 1.00 93.69 109 ARG A O 1
ATOM 881 N N . ILE A 1 110 ? -17.525 8.378 9.869 1.00 91.44 110 ILE A N 1
ATOM 882 C CA . ILE A 1 110 ? -17.129 9.627 9.223 1.00 91.44 110 ILE A CA 1
ATOM 883 C C . ILE A 1 110 ? -15.616 9.603 9.056 1.00 91.44 110 ILE A C 1
ATOM 885 O O . ILE A 1 110 ? -14.888 9.399 10.026 1.00 91.44 110 ILE A O 1
ATOM 889 N N . THR A 1 111 ? -15.154 9.867 7.841 1.00 89.25 111 THR A N 1
ATOM 890 C CA . THR A 1 111 ? -13.733 9.916 7.491 1.00 89.25 111 THR A CA 1
ATOM 891 C C . THR A 1 111 ? -13.452 11.226 6.7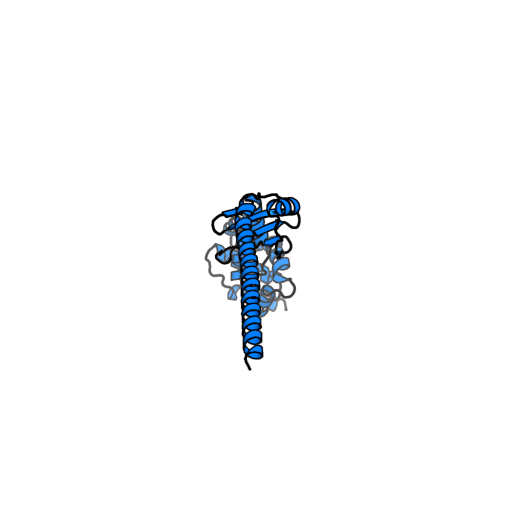68 1.00 89.25 111 THR A C 1
ATOM 893 O O . THR A 1 111 ? -14.261 11.659 5.949 1.00 89.25 111 THR A O 1
ATOM 896 N N . ASP A 1 112 ? -12.324 11.869 7.069 1.00 83.56 112 ASP A N 1
ATOM 897 C CA . ASP A 1 112 ? -11.863 13.053 6.341 1.00 83.56 112 ASP A CA 1
ATOM 898 C C . ASP A 1 112 ? -11.592 12.694 4.863 1.00 83.56 112 ASP A C 1
ATOM 900 O O . ASP A 1 112 ? -10.664 11.921 4.591 1.00 83.56 112 ASP A O 1
ATOM 904 N N . PRO A 1 113 ? -12.343 13.256 3.891 1.00 74.62 113 PRO A N 1
ATOM 905 C CA . PRO A 1 113 ? -12.170 12.932 2.476 1.00 74.62 113 PRO A CA 1
ATOM 906 C C . PRO A 1 113 ? -10.775 13.271 1.941 1.00 74.62 113 PRO A C 1
ATOM 908 O O . PRO A 1 113 ? -10.232 12.532 1.124 1.00 74.62 113 PRO A O 1
ATOM 911 N N . LYS A 1 114 ? -10.148 14.355 2.424 1.00 72.94 114 LYS A N 1
ATOM 912 C CA . LYS A 1 114 ? -8.793 14.733 1.987 1.00 72.94 114 LYS A CA 1
ATOM 913 C C . LYS A 1 114 ? -7.764 13.721 2.476 1.00 72.94 114 LYS A C 1
ATOM 915 O O . LYS A 1 114 ? -6.824 13.390 1.758 1.00 72.94 114 LYS A O 1
ATOM 920 N N . ARG A 1 115 ? -7.965 13.195 3.686 1.00 64.38 115 ARG A N 1
ATOM 921 C CA . ARG A 1 115 ? -7.078 12.189 4.267 1.00 64.38 115 ARG A CA 1
ATOM 922 C C . ARG A 1 115 ? -7.273 10.814 3.638 1.00 64.38 115 ARG A C 1
ATOM 924 O O . ARG A 1 115 ? -6.281 10.114 3.500 1.00 64.38 115 ARG A O 1
ATOM 931 N N . TYR A 1 116 ? -8.490 10.434 3.243 1.00 63.97 116 TYR A N 1
ATOM 932 C CA . TYR A 1 116 ? -8.724 9.200 2.481 1.00 63.97 116 TYR A CA 1
ATOM 933 C C . TYR A 1 116 ? -7.863 9.170 1.208 1.00 63.97 116 TYR A C 1
ATOM 935 O O . TYR A 1 116 ? -7.124 8.211 0.980 1.00 63.97 116 TYR A O 1
ATOM 943 N N . GLU A 1 117 ? -7.846 10.274 0.457 1.00 66.44 117 GLU A N 1
ATOM 944 C CA . GLU A 1 117 ? -6.995 10.412 -0.730 1.00 66.44 117 GLU A CA 1
ATOM 945 C C . GLU A 1 117 ? -5.493 10.433 -0.388 1.00 66.44 117 GLU A C 1
ATOM 947 O O . GLU A 1 117 ? -4.685 9.794 -1.064 1.00 66.44 117 GLU A O 1
ATOM 952 N N . GLU A 1 118 ? -5.082 11.100 0.697 1.00 64.12 118 GLU A N 1
ATOM 953 C CA . GLU A 1 118 ? -3.685 11.073 1.159 1.00 64.12 118 GLU A CA 1
ATOM 954 C C . GLU A 1 118 ? -3.225 9.698 1.664 1.00 64.12 118 GLU A C 1
ATOM 956 O O . GLU A 1 118 ? -2.068 9.336 1.459 1.00 64.12 118 GLU A O 1
ATOM 961 N N . LEU A 1 119 ? -4.073 8.944 2.367 1.00 59.62 119 LEU A N 1
ATOM 962 C CA . LEU A 1 119 ? -3.765 7.604 2.871 1.00 59.62 119 LEU A CA 1
ATOM 963 C C . LEU A 1 119 ? -3.617 6.632 1.708 1.00 59.62 119 LEU A C 1
ATOM 965 O O . LEU A 1 119 ? -2.598 5.958 1.635 1.00 59.62 119 LEU A O 1
ATOM 969 N N . LYS A 1 120 ? -4.540 6.663 0.743 1.00 57.84 120 LYS A N 1
ATOM 970 C CA . LYS A 1 120 ? -4.440 5.896 -0.505 1.00 57.84 120 LYS A CA 1
ATOM 971 C C . LYS A 1 120 ? -3.152 6.222 -1.272 1.00 57.84 120 LYS A C 1
ATOM 973 O O . LYS A 1 120 ? -2.449 5.332 -1.746 1.00 57.84 120 LYS A O 1
ATOM 978 N N . LYS A 1 121 ? -2.776 7.504 -1.322 1.00 55.25 121 LYS A N 1
ATOM 979 C CA . LYS A 1 121 ? -1.512 7.962 -1.922 1.00 55.25 121 LYS A CA 1
ATOM 980 C C . LYS A 1 121 ? -0.265 7.542 -1.128 1.00 55.25 121 LYS A C 1
ATOM 982 O O . LYS A 1 121 ? 0.799 7.370 -1.714 1.00 55.25 121 LYS A O 1
ATOM 987 N N . ASN A 1 122 ? -0.362 7.394 0.194 1.00 50.56 122 ASN A N 1
ATOM 988 C CA . ASN A 1 122 ? 0.758 6.989 1.051 1.00 50.56 122 ASN A CA 1
ATOM 989 C C . ASN A 1 122 ? 0.902 5.462 1.178 1.00 50.56 122 ASN A C 1
ATOM 991 O O . ASN A 1 122 ? 2.021 4.979 1.307 1.00 50.56 122 ASN A O 1
ATOM 995 N N . GLU A 1 123 ? -0.184 4.699 1.068 1.00 52.59 123 GLU A N 1
ATOM 996 C CA . GLU A 1 123 ? -0.172 3.237 0.922 1.00 52.59 123 GLU A CA 1
ATOM 997 C C . GLU A 1 123 ? 0.485 2.823 -0.408 1.00 52.59 123 GLU A C 1
ATOM 999 O O . GLU A 1 123 ? 1.245 1.860 -0.472 1.00 52.59 123 GLU A O 1
ATOM 1004 N N . SER A 1 124 ? 0.319 3.641 -1.452 1.00 49.91 124 SER A N 1
ATOM 1005 C CA . SER A 1 124 ? 1.101 3.570 -2.697 1.00 49.91 124 SER A CA 1
ATOM 1006 C C . SER A 1 124 ? 2.614 3.816 -2.495 1.00 49.91 124 SER A C 1
ATOM 1008 O O . SER A 1 124 ? 3.410 3.390 -3.328 1.00 49.91 124 SER A O 1
ATOM 1010 N N . LYS A 1 125 ? 3.048 4.437 -1.385 1.00 50.56 125 LYS A N 1
ATOM 1011 C CA . LYS A 1 125 ? 4.453 4.820 -1.138 1.00 50.56 125 LYS A CA 1
ATOM 1012 C C . LYS A 1 125 ? 5.272 3.860 -0.276 1.00 50.56 125 LYS A C 1
ATOM 1014 O O . LYS A 1 125 ? 6.486 4.051 -0.188 1.00 50.56 125 LYS A O 1
ATOM 1019 N N . THR A 1 126 ? 4.689 2.834 0.343 1.00 52.41 126 THR A N 1
ATOM 1020 C CA . THR A 1 126 ? 5.502 1.720 0.855 1.00 52.41 126 THR A CA 1
ATOM 1021 C C . THR A 1 126 ? 5.930 0.886 -0.348 1.00 52.41 126 THR A C 1
ATOM 1023 O O . THR A 1 126 ? 5.186 0.038 -0.840 1.00 52.41 126 THR A O 1
ATOM 1026 N N . ALA A 1 127 ? 7.108 1.199 -0.894 1.00 56.31 127 ALA A N 1
ATOM 1027 C CA . ALA A 1 127 ? 7.689 0.469 -2.013 1.00 56.31 127 ALA A CA 1
ATOM 1028 C C . ALA A 1 127 ? 7.910 -0.989 -1.587 1.00 56.31 127 ALA A C 1
ATOM 1030 O O . ALA A 1 127 ? 8.850 -1.306 -0.859 1.00 56.31 127 ALA A O 1
ATOM 1031 N N . ILE A 1 128 ? 7.009 -1.873 -2.009 1.00 78.25 128 ILE A N 1
ATOM 1032 C CA . ILE A 1 128 ? 7.220 -3.309 -1.912 1.00 78.25 128 ILE A CA 1
ATOM 1033 C C . ILE A 1 128 ? 8.316 -3.603 -2.931 1.00 78.25 128 ILE A C 1
ATOM 1035 O O . ILE A 1 128 ? 8.120 -3.389 -4.122 1.00 78.25 128 ILE A O 1
ATOM 1039 N N . ILE A 1 129 ? 9.490 -4.047 -2.479 1.00 89.06 129 ILE A N 1
ATOM 1040 C CA . ILE A 1 129 ? 10.529 -4.532 -3.396 1.00 89.06 129 ILE A CA 1
ATOM 1041 C C . ILE A 1 129 ? 9.926 -5.745 -4.119 1.00 89.06 129 ILE A C 1
ATOM 1043 O O . ILE A 1 129 ? 9.555 -6.687 -3.417 1.00 89.06 129 ILE A O 1
ATOM 1047 N N . PRO A 1 130 ? 9.779 -5.769 -5.456 1.00 94.25 130 PRO A N 1
ATOM 1048 C CA . PRO A 1 130 ? 9.225 -6.919 -6.184 1.00 94.25 130 PRO A CA 1
ATOM 1049 C C . PRO A 1 130 ? 9.991 -8.215 -5.893 1.00 94.25 130 PRO A C 1
ATOM 1051 O O . PRO A 1 130 ? 11.138 -8.149 -5.463 1.00 94.25 130 PRO A O 1
ATOM 1054 N N . LYS A 1 131 ? 9.399 -9.401 -6.081 1.00 93.75 131 LYS A N 1
ATOM 1055 C CA . LYS A 1 131 ? 10.149 -10.677 -5.963 1.00 93.75 131 LYS A CA 1
ATOM 1056 C C . LYS A 1 131 ? 10.593 -11.264 -7.301 1.00 93.75 131 LYS A C 1
ATOM 1058 O O . LYS A 1 131 ? 11.529 -12.052 -7.319 1.00 93.75 131 LYS A O 1
ATOM 1063 N N . ASP A 1 132 ? 9.924 -10.888 -8.383 1.00 95.81 132 ASP A N 1
ATOM 1064 C CA . ASP A 1 132 ? 10.102 -11.392 -9.743 1.00 95.81 132 ASP A CA 1
ATOM 1065 C C . ASP A 1 132 ? 9.573 -10.352 -10.754 1.00 95.81 132 ASP A C 1
ATOM 1067 O O . ASP A 1 132 ? 9.217 -9.234 -10.374 1.00 95.81 132 ASP A O 1
ATOM 1071 N N . LEU A 1 133 ? 9.559 -10.696 -12.048 1.00 96.56 133 LEU A N 1
ATOM 1072 C CA . LEU A 1 133 ? 9.098 -9.789 -13.105 1.00 96.56 133 LEU A CA 1
ATOM 1073 C C . LEU A 1 133 ? 7.602 -9.464 -13.044 1.00 96.56 133 LEU A C 1
ATOM 1075 O O . LEU A 1 133 ? 7.238 -8.325 -13.324 1.00 96.56 133 LEU A O 1
ATOM 1079 N N . ASP A 1 134 ? 6.750 -10.410 -12.660 1.00 94.69 134 ASP A N 1
ATOM 1080 C CA . ASP A 1 134 ? 5.307 -10.161 -12.601 1.00 94.69 134 ASP A CA 1
ATOM 1081 C C . ASP A 1 134 ? 4.984 -9.169 -11.475 1.00 94.69 134 ASP A C 1
ATOM 1083 O O . ASP A 1 134 ? 4.258 -8.193 -11.690 1.00 94.69 134 ASP A O 1
ATOM 1087 N N . ASP A 1 135 ? 5.611 -9.342 -10.304 1.00 93.88 135 ASP A N 1
ATOM 1088 C CA . ASP A 1 135 ? 5.558 -8.358 -9.220 1.00 93.88 135 ASP A CA 1
ATOM 1089 C C . ASP A 1 135 ? 6.109 -6.992 -9.697 1.00 93.88 135 ASP A C 1
ATOM 1091 O O . ASP A 1 135 ? 5.549 -5.953 -9.346 1.00 93.88 135 ASP A O 1
ATOM 1095 N N . CYS A 1 136 ? 7.171 -6.953 -10.520 1.00 96.31 136 CYS A N 1
ATOM 1096 C CA . CYS A 1 136 ? 7.690 -5.691 -11.067 1.00 96.31 136 CYS A CA 1
ATOM 1097 C C . CYS A 1 136 ? 6.636 -4.956 -11.899 1.00 96.31 136 CYS A C 1
ATOM 1099 O O . CYS A 1 136 ? 6.523 -3.740 -11.778 1.00 96.31 136 CYS A O 1
ATOM 1101 N N . PHE A 1 137 ? 5.861 -5.652 -12.733 1.00 96.00 137 PHE A N 1
ATOM 1102 C CA . PHE A 1 137 ? 4.842 -5.008 -13.568 1.00 96.00 137 PHE A CA 1
ATOM 1103 C C . PHE A 1 137 ? 3.721 -4.400 -12.726 1.00 96.00 137 PHE A C 1
ATOM 1105 O O . PHE A 1 137 ? 3.281 -3.280 -12.993 1.00 96.00 137 PHE A O 1
ATOM 1112 N N . ILE A 1 138 ? 3.292 -5.108 -11.679 1.00 92.19 138 ILE A N 1
ATOM 1113 C CA . ILE A 1 138 ? 2.301 -4.611 -10.717 1.00 92.19 138 ILE A CA 1
ATOM 1114 C C . ILE A 1 138 ? 2.829 -3.345 -10.034 1.00 92.19 138 ILE A C 1
ATOM 1116 O O . ILE A 1 138 ? 2.140 -2.324 -9.992 1.00 92.19 138 ILE A O 1
ATOM 1120 N N . GLU A 1 139 ? 4.069 -3.380 -9.549 1.00 91.69 139 GLU A N 1
ATOM 1121 C CA . GLU A 1 139 ? 4.664 -2.251 -8.837 1.00 91.69 139 GLU A CA 1
ATOM 1122 C C . GLU A 1 139 ? 4.973 -1.060 -9.751 1.00 91.69 139 GLU A C 1
ATOM 1124 O O . GLU A 1 139 ? 4.807 0.087 -9.332 1.00 91.69 139 GLU A O 1
ATOM 1129 N N . LEU A 1 140 ? 5.351 -1.292 -11.012 1.00 94.00 140 LEU A N 1
ATOM 1130 C CA . LEU A 1 140 ? 5.527 -0.230 -12.008 1.00 94.00 140 LEU A CA 1
ATOM 1131 C C . LEU A 1 140 ? 4.191 0.438 -12.351 1.00 94.00 140 LEU A C 1
ATOM 1133 O O . LEU A 1 140 ? 4.120 1.665 -12.324 1.00 94.00 140 LEU A O 1
ATOM 1137 N N . ASN A 1 141 ? 3.120 -0.333 -12.567 1.00 92.06 141 ASN A N 1
ATOM 1138 C CA . ASN A 1 141 ? 1.772 0.213 -12.771 1.00 92.06 141 ASN A CA 1
ATOM 1139 C C . ASN A 1 141 ? 1.266 1.004 -11.551 1.00 92.06 141 ASN A C 1
ATOM 1141 O O . ASN A 1 141 ? 0.490 1.945 -11.700 1.00 92.06 141 ASN A O 1
ATOM 1145 N N . ARG A 1 142 ? 1.699 0.630 -10.339 1.00 85.69 142 ARG A N 1
ATOM 1146 C CA . ARG A 1 142 ? 1.350 1.323 -9.089 1.00 85.69 142 ARG A CA 1
ATOM 1147 C C . ARG A 1 142 ? 2.159 2.604 -8.865 1.00 85.69 142 ARG A C 1
ATOM 1149 O O . ARG A 1 142 ? 1.653 3.539 -8.247 1.00 85.69 142 ARG A O 1
ATOM 1156 N N . THR A 1 143 ? 3.417 2.618 -9.302 1.00 86.56 143 THR A N 1
ATOM 1157 C CA . THR A 1 143 ? 4.387 3.684 -9.002 1.00 86.56 143 THR A CA 1
ATOM 1158 C C . THR A 1 143 ? 4.425 4.763 -10.083 1.00 86.56 143 THR A C 1
ATOM 1160 O O . THR A 1 143 ? 4.650 5.930 -9.766 1.00 86.56 143 THR A O 1
ATOM 1163 N N . LEU A 1 144 ? 4.239 4.392 -11.352 1.00 88.38 144 LEU A N 1
ATOM 1164 C CA . LEU A 1 144 ? 4.319 5.318 -12.479 1.00 88.38 144 LEU A CA 1
ATOM 1165 C C . LEU A 1 144 ? 2.990 6.042 -12.702 1.00 88.38 144 LEU A C 1
ATOM 1167 O O . LEU A 1 144 ? 1.922 5.434 -12.705 1.00 88.38 144 LEU A O 1
ATOM 1171 N N . ASP A 1 145 ? 3.068 7.345 -12.969 1.00 87.69 145 ASP A N 1
ATOM 1172 C CA . ASP A 1 145 ? 1.907 8.110 -13.414 1.00 87.69 145 ASP A CA 1
ATOM 1173 C C . ASP A 1 145 ? 1.412 7.588 -14.772 1.00 87.69 145 ASP A C 1
ATOM 1175 O O . ASP A 1 145 ? 2.211 7.238 -15.646 1.00 87.69 145 ASP A O 1
ATOM 1179 N N . LEU A 1 146 ? 0.093 7.629 -14.997 1.00 83.88 146 LEU A N 1
ATOM 1180 C CA . LEU A 1 146 ? -0.531 7.184 -16.254 1.00 83.88 146 LEU A CA 1
ATOM 1181 C C . LEU A 1 146 ? 0.115 7.818 -17.493 1.00 83.88 146 LEU A C 1
ATOM 1183 O O . LEU A 1 146 ? 0.292 7.148 -18.504 1.00 83.88 146 LEU A O 1
ATOM 1187 N N . LYS A 1 147 ? 0.524 9.090 -17.403 1.00 89.62 147 LYS A N 1
ATOM 1188 C CA . LYS A 1 147 ? 1.220 9.784 -18.492 1.00 89.62 147 LYS A CA 1
ATOM 1189 C C . LYS A 1 147 ? 2.538 9.096 -18.866 1.00 89.62 147 LYS A C 1
ATOM 1191 O O . LYS A 1 147 ? 2.808 8.920 -20.046 1.00 89.62 147 LYS A O 1
ATOM 1196 N N . VAL A 1 148 ? 3.331 8.681 -17.877 1.00 90.38 148 VAL A N 1
ATOM 1197 C CA . VAL A 1 148 ? 4.615 7.998 -18.107 1.00 90.38 148 VAL A CA 1
ATOM 1198 C C . VAL A 1 148 ? 4.385 6.614 -18.712 1.00 90.38 148 VAL A C 1
ATOM 1200 O O . VAL A 1 148 ? 5.108 6.209 -19.616 1.00 90.38 148 VAL A O 1
ATOM 1203 N N . ILE A 1 149 ? 3.353 5.898 -18.257 1.00 93.25 149 ILE A N 1
ATOM 1204 C CA . ILE A 1 149 ? 2.979 4.598 -18.830 1.00 93.25 149 ILE A CA 1
ATOM 1205 C C . ILE A 1 149 ? 2.587 4.753 -20.307 1.00 93.25 149 ILE A C 1
ATOM 1207 O O . ILE A 1 149 ? 3.036 3.972 -21.142 1.00 93.25 149 ILE A O 1
ATOM 1211 N N . GLU A 1 150 ? 1.799 5.775 -20.648 1.00 94.62 150 GLU A N 1
ATOM 1212 C CA . GLU A 1 150 ? 1.436 6.066 -22.039 1.00 94.62 150 GLU A CA 1
ATOM 1213 C C . GLU A 1 150 ? 2.644 6.503 -22.885 1.00 94.62 150 GLU A C 1
ATOM 1215 O O . GLU A 1 150 ? 2.762 6.099 -24.040 1.00 94.62 150 GLU A O 1
ATOM 1220 N N . GLU A 1 151 ? 3.592 7.264 -22.331 1.00 94.44 151 GLU A N 1
ATOM 1221 C CA . GLU A 1 151 ? 4.855 7.583 -23.016 1.00 94.44 151 GLU A CA 1
ATOM 1222 C C . GLU A 1 151 ? 5.662 6.316 -23.346 1.00 94.44 151 GLU A C 1
ATOM 1224 O O . GLU A 1 151 ? 6.152 6.178 -24.468 1.00 94.44 151 GLU A O 1
ATOM 1229 N N . ILE A 1 152 ? 5.744 5.362 -22.410 1.00 95.81 152 ILE A N 1
ATOM 1230 C CA . ILE A 1 152 ? 6.410 4.067 -22.625 1.00 95.81 152 ILE A CA 1
ATOM 1231 C C . ILE A 1 152 ? 5.685 3.252 -23.703 1.00 95.81 152 ILE A C 1
ATOM 1233 O O . ILE A 1 152 ? 6.338 2.705 -24.591 1.00 95.81 152 ILE A O 1
ATOM 1237 N N . LYS A 1 153 ? 4.345 3.189 -23.669 1.00 94.62 153 LYS A N 1
ATOM 1238 C CA . LYS A 1 153 ? 3.551 2.473 -24.686 1.00 94.62 153 LYS A CA 1
ATOM 1239 C C . LYS A 1 153 ? 3.770 3.011 -26.097 1.00 94.62 153 LYS A C 1
ATOM 1241 O O . LYS A 1 153 ? 3.781 2.244 -27.047 1.00 94.62 153 LYS A O 1
ATOM 1246 N N . ASN A 1 154 ? 3.953 4.320 -26.242 1.00 95.94 154 ASN A N 1
ATOM 1247 C CA . ASN A 1 154 ? 4.121 4.952 -27.550 1.00 95.94 154 ASN A CA 1
ATOM 1248 C C . ASN A 1 154 ? 5.552 4.851 -28.114 1.00 95.94 154 ASN A C 1
ATOM 1250 O O . ASN A 1 154 ? 5.789 5.262 -29.250 1.00 95.94 154 ASN A O 1
ATOM 1254 N N . LYS A 1 155 ? 6.514 4.319 -27.350 1.00 94.44 155 LYS A N 1
ATOM 1255 C CA . LYS A 1 155 ? 7.884 4.063 -27.820 1.00 94.44 155 LYS A CA 1
ATOM 1256 C C . LYS A 1 155 ? 8.008 2.698 -28.488 1.00 94.44 155 LYS A C 1
ATOM 1258 O O . LYS A 1 155 ? 7.257 1.776 -28.186 1.00 94.44 155 LYS A O 1
ATOM 1263 N N . ALA A 1 156 ? 8.997 2.549 -29.369 1.00 96.81 156 ALA A N 1
ATOM 1264 C CA . ALA A 1 156 ? 9.373 1.234 -29.876 1.00 96.81 156 ALA A CA 1
ATOM 1265 C C . ALA A 1 156 ? 10.171 0.458 -28.817 1.00 96.81 156 ALA A C 1
ATOM 1267 O O . ALA A 1 156 ? 10.939 1.053 -28.065 1.00 96.81 156 ALA A O 1
ATOM 1268 N N . GLU A 1 157 ? 10.054 -0.874 -28.811 1.00 95.00 157 GLU A N 1
ATOM 1269 C CA . GLU A 1 157 ? 10.753 -1.741 -27.847 1.00 95.00 157 GLU A CA 1
ATOM 1270 C C . GLU A 1 157 ? 12.264 -1.465 -27.788 1.00 95.00 157 GLU A C 1
ATOM 1272 O O . GLU A 1 157 ? 12.835 -1.301 -26.718 1.00 95.00 157 GLU A O 1
ATOM 1277 N N . LYS A 1 158 ? 12.909 -1.331 -28.952 1.00 94.00 158 LYS A N 1
ATOM 1278 C CA . LYS A 1 158 ? 14.349 -1.045 -29.062 1.00 94.00 158 LYS A CA 1
ATOM 1279 C C . LYS A 1 158 ? 14.781 0.283 -28.422 1.00 94.00 158 LYS A C 1
ATOM 1281 O O . LYS A 1 158 ? 15.960 0.456 -28.131 1.00 94.00 158 LYS A O 1
ATOM 1286 N N . ASP A 1 159 ? 13.847 1.210 -28.216 1.00 96.06 159 ASP A N 1
ATOM 1287 C CA . ASP A 1 159 ? 14.111 2.535 -27.656 1.00 96.06 159 ASP A CA 1
ATOM 1288 C C . ASP A 1 159 ? 13.930 2.543 -26.123 1.00 96.06 159 ASP A C 1
ATOM 1290 O O . ASP A 1 159 ? 14.071 3.586 -25.483 1.00 96.06 159 ASP A O 1
ATOM 1294 N N . MET A 1 160 ? 13.644 1.387 -25.502 1.00 96.00 160 MET A N 1
ATOM 1295 C CA . MET A 1 160 ? 13.569 1.252 -24.041 1.00 96.00 160 MET A CA 1
ATOM 1296 C C . MET A 1 160 ? 14.901 1.535 -23.340 1.00 96.00 160 MET A C 1
ATOM 1298 O O . MET A 1 160 ? 14.908 1.941 -22.173 1.00 96.00 160 MET A O 1
ATOM 1302 N N . ILE A 1 161 ? 16.018 1.434 -24.067 1.00 94.19 161 ILE A N 1
ATOM 1303 C CA . ILE A 1 161 ? 17.348 1.838 -23.600 1.00 94.19 161 ILE A CA 1
ATOM 1304 C C . ILE A 1 161 ? 17.392 3.300 -23.124 1.00 94.19 161 ILE A C 1
ATOM 1306 O O . ILE A 1 161 ? 18.125 3.614 -22.185 1.00 94.19 161 ILE A O 1
ATOM 1310 N N . ASP A 1 162 ? 16.548 4.180 -23.674 1.00 95.31 162 ASP A N 1
ATOM 1311 C CA . ASP A 1 162 ? 16.478 5.591 -23.277 1.00 95.31 162 ASP A CA 1
ATOM 1312 C C . ASP A 1 162 ? 16.073 5.765 -21.802 1.00 95.31 162 ASP A C 1
ATOM 1314 O O . ASP A 1 162 ? 16.441 6.744 -21.151 1.00 95.31 162 ASP A O 1
ATOM 1318 N N . TYR A 1 163 ? 15.341 4.799 -21.238 1.00 96.00 163 TYR A N 1
ATOM 1319 C CA . TYR A 1 163 ? 14.922 4.822 -19.836 1.00 96.00 163 TYR A CA 1
ATOM 1320 C C . TYR A 1 163 ? 15.974 4.263 -18.877 1.00 96.00 163 TYR A C 1
ATOM 1322 O O . TYR A 1 163 ? 15.792 4.365 -17.661 1.00 96.00 163 TYR A O 1
ATOM 1330 N N . HIS A 1 164 ? 17.083 3.706 -19.373 1.00 93.31 164 HIS A N 1
ATOM 1331 C CA . HIS A 1 164 ? 18.083 3.014 -18.553 1.00 93.31 164 HIS A CA 1
ATOM 1332 C C . HIS A 1 164 ? 18.705 3.910 -17.476 1.00 93.31 164 HIS A C 1
ATOM 1334 O O . HIS A 1 164 ? 18.879 3.483 -16.333 1.00 93.31 164 HIS A O 1
ATOM 1340 N N . MET A 1 165 ? 18.978 5.175 -17.806 1.00 93.81 165 MET A N 1
ATOM 1341 C CA . MET A 1 165 ? 19.562 6.144 -16.867 1.00 93.81 165 MET A CA 1
ATOM 1342 C C . MET A 1 165 ? 18.522 6.881 -16.014 1.00 93.81 165 MET A C 1
ATOM 1344 O O . MET A 1 165 ? 18.879 7.473 -15.000 1.00 93.81 165 MET A O 1
ATOM 1348 N N . GLY A 1 166 ? 17.244 6.824 -16.387 1.00 95.38 166 GLY A N 1
ATOM 1349 C CA . GLY A 1 166 ? 16.142 7.374 -15.600 1.00 95.38 166 GLY A CA 1
ATOM 1350 C C . GLY A 1 166 ? 15.482 6.291 -14.753 1.00 95.38 166 GLY A C 1
ATOM 1351 O O . GLY A 1 166 ? 15.919 5.979 -13.643 1.00 95.38 166 GLY A O 1
ATOM 1352 N N . LEU A 1 167 ? 14.424 5.694 -15.304 1.00 96.44 167 LEU A N 1
ATOM 1353 C CA . LEU A 1 167 ? 13.651 4.648 -14.639 1.00 96.44 167 LEU A CA 1
ATOM 1354 C C . LEU A 1 167 ? 14.505 3.416 -14.307 1.00 96.44 167 LEU A C 1
ATOM 1356 O O . LEU A 1 167 ? 14.402 2.891 -13.202 1.00 96.44 167 LEU A O 1
ATOM 1360 N N . GLY A 1 168 ? 15.399 2.996 -15.205 1.00 97.50 168 GLY A N 1
ATOM 1361 C CA . GLY A 1 168 ? 16.322 1.885 -14.956 1.00 97.50 168 GLY A CA 1
ATOM 1362 C C . GLY A 1 168 ? 17.214 2.146 -13.742 1.00 97.50 168 GLY A C 1
ATOM 1363 O O . GLY A 1 168 ? 17.295 1.315 -12.840 1.00 97.50 168 GLY A O 1
ATOM 1364 N N . MET A 1 169 ? 17.801 3.341 -13.642 1.00 97.06 169 MET A N 1
ATOM 1365 C CA . MET A 1 169 ? 18.604 3.747 -12.486 1.00 97.06 169 MET A CA 1
ATOM 1366 C C . MET A 1 169 ? 17.799 3.754 -11.190 1.00 97.06 169 MET A C 1
ATOM 1368 O O . MET A 1 169 ? 18.288 3.299 -10.150 1.00 97.06 169 MET A O 1
ATOM 1372 N N . TRP A 1 170 ? 16.555 4.223 -11.252 1.00 96.00 170 TRP A N 1
ATOM 1373 C CA . TRP A 1 170 ? 15.656 4.181 -10.110 1.00 96.00 170 TRP A CA 1
ATOM 1374 C C . TRP A 1 170 ? 15.366 2.735 -9.675 1.00 96.00 170 TRP A C 1
ATOM 1376 O O . TRP A 1 170 ? 15.536 2.425 -8.494 1.00 96.00 170 TRP A O 1
ATOM 1386 N N . ILE A 1 171 ? 15.036 1.833 -10.607 1.00 96.94 171 ILE A N 1
ATOM 1387 C CA . ILE A 1 171 ? 14.802 0.402 -10.339 1.00 96.94 171 ILE A CA 1
ATOM 1388 C C . ILE A 1 171 ? 16.033 -0.231 -9.676 1.00 96.94 171 ILE A C 1
ATOM 1390 O O . ILE A 1 171 ? 15.917 -0.929 -8.664 1.00 96.94 171 ILE A O 1
ATOM 1394 N N . ARG A 1 172 ? 17.237 0.060 -10.182 1.00 95.25 172 ARG A N 1
ATOM 1395 C CA . ARG A 1 172 ? 18.490 -0.452 -9.605 1.00 95.25 172 ARG A CA 1
ATOM 1396 C C . ARG A 1 172 ? 18.657 -0.075 -8.147 1.00 95.25 172 ARG A C 1
ATOM 1398 O O . ARG A 1 172 ? 18.951 -0.932 -7.320 1.00 95.25 172 ARG A O 1
ATOM 1405 N N . ASN A 1 173 ? 18.499 1.203 -7.834 1.00 94.19 173 ASN A N 1
ATOM 1406 C CA . ASN A 1 173 ? 18.807 1.717 -6.504 1.00 94.19 173 ASN A CA 1
ATOM 1407 C C . ASN A 1 173 ? 17.713 1.379 -5.481 1.00 94.19 173 ASN A C 1
ATOM 1409 O O . ASN A 1 173 ? 18.015 1.148 -4.311 1.00 94.19 173 ASN A O 1
ATOM 1413 N N . ASN A 1 174 ? 16.453 1.316 -5.914 1.00 92.69 174 ASN A N 1
ATOM 1414 C CA . ASN A 1 174 ? 15.319 1.133 -5.011 1.00 92.69 174 ASN A CA 1
ATOM 1415 C C . ASN A 1 174 ? 14.872 -0.323 -4.885 1.00 92.69 174 ASN A C 1
ATOM 1417 O O . ASN A 1 174 ? 14.371 -0.693 -3.829 1.00 92.69 174 ASN A O 1
ATOM 1421 N N . TRP A 1 175 ? 15.054 -1.153 -5.915 1.00 95.06 175 TRP A N 1
ATOM 1422 C CA . TRP A 1 175 ? 14.624 -2.553 -5.878 1.00 95.06 175 TRP A CA 1
ATOM 1423 C C . TRP A 1 175 ? 15.795 -3.525 -5.869 1.00 95.06 175 TRP A C 1
ATOM 1425 O O . TRP A 1 175 ? 15.811 -4.428 -5.043 1.00 95.06 175 TRP A O 1
ATOM 1435 N N . ILE A 1 176 ? 16.791 -3.351 -6.738 1.00 96.31 176 ILE A N 1
ATOM 1436 C CA . ILE A 1 176 ? 17.839 -4.369 -6.937 1.00 96.31 176 ILE A CA 1
ATOM 1437 C C . ILE A 1 176 ? 18.949 -4.291 -5.878 1.00 96.31 176 ILE A C 1
ATOM 1439 O O . ILE A 1 176 ? 19.325 -5.309 -5.308 1.00 96.31 176 ILE A O 1
ATOM 1443 N N . ARG A 1 177 ? 19.479 -3.094 -5.596 1.00 93.31 177 ARG A N 1
ATOM 1444 C CA . ARG A 1 177 ? 20.644 -2.881 -4.709 1.00 93.31 177 ARG A CA 1
ATOM 1445 C C . ARG A 1 177 ? 20.305 -2.845 -3.218 1.00 93.31 177 ARG A C 1
ATOM 1447 O O . ARG A 1 177 ? 21.201 -2.665 -2.397 1.00 93.31 177 ARG A O 1
ATOM 1454 N N . GLN A 1 178 ? 19.030 -2.973 -2.862 1.00 87.12 178 GLN A N 1
ATOM 1455 C CA . GLN A 1 178 ? 18.617 -3.015 -1.464 1.00 87.12 178 GLN A CA 1
ATOM 1456 C C . GLN A 1 178 ? 19.217 -4.241 -0.770 1.00 87.12 178 GLN A C 1
ATOM 1458 O O . GLN A 1 178 ? 19.330 -5.318 -1.361 1.00 87.12 178 GLN A O 1
ATOM 1463 N N . LYS A 1 179 ? 19.591 -4.073 0.502 1.00 78.62 179 LYS A N 1
ATOM 1464 C CA . LYS A 1 179 ? 20.037 -5.189 1.338 1.00 78.62 179 LYS A CA 1
ATOM 1465 C C . LYS A 1 179 ? 18.913 -6.229 1.403 1.00 78.62 179 LYS A C 1
ATOM 1467 O O . LYS A 1 179 ? 17.761 -5.864 1.619 1.00 78.62 179 LYS A O 1
ATOM 1472 N N . ASP A 1 180 ? 19.254 -7.496 1.182 1.00 83.44 180 ASP A N 1
ATOM 1473 C CA . ASP A 1 180 ? 18.306 -8.619 1.163 1.00 83.44 180 ASP A CA 1
ATOM 1474 C C . ASP A 1 180 ? 17.206 -8.495 0.081 1.00 83.44 180 ASP A C 1
ATOM 1476 O O . ASP A 1 180 ? 16.094 -9.004 0.235 1.00 83.44 180 ASP A O 1
ATOM 1480 N N . SER A 1 181 ? 17.508 -7.829 -1.045 1.00 92.19 181 SER A N 1
ATOM 1481 C CA . SER A 1 181 ? 16.585 -7.731 -2.182 1.00 92.19 181 SER A CA 1
ATOM 1482 C C . SER A 1 181 ? 16.227 -9.108 -2.747 1.00 92.19 181 SER A C 1
ATOM 1484 O O . SER A 1 181 ? 17.035 -9.770 -3.406 1.00 92.19 181 SER A O 1
ATOM 1486 N N . ARG A 1 182 ? 14.963 -9.501 -2.561 1.00 93.88 182 ARG A N 1
ATOM 1487 C CA . ARG A 1 182 ? 14.386 -10.705 -3.175 1.00 93.88 182 ARG A CA 1
ATOM 1488 C C . ARG A 1 182 ? 14.408 -10.649 -4.709 1.00 93.88 182 ARG A C 1
ATOM 1490 O O . ARG A 1 182 ? 14.691 -11.669 -5.328 1.00 93.88 182 ARG A O 1
ATOM 1497 N N . LEU A 1 183 ? 14.221 -9.469 -5.314 1.00 97.38 183 LEU A N 1
ATOM 1498 C CA . LEU A 1 183 ? 14.340 -9.282 -6.767 1.00 97.38 183 LEU A CA 1
ATOM 1499 C C . LEU A 1 183 ? 15.770 -9.514 -7.257 1.00 97.38 183 LEU A C 1
ATOM 1501 O O . LEU A 1 183 ? 15.990 -10.226 -8.234 1.00 97.38 183 LEU A O 1
ATOM 1505 N N . GLY A 1 184 ? 16.748 -8.914 -6.572 1.00 96.81 184 GLY A N 1
ATOM 1506 C CA . GLY A 1 184 ? 18.160 -9.084 -6.904 1.00 96.81 184 GLY A CA 1
ATOM 1507 C C . GLY A 1 184 ? 18.575 -10.552 -6.800 1.00 96.81 184 GLY A C 1
ATOM 1508 O O . GLY A 1 184 ? 19.162 -11.096 -7.734 1.00 96.81 184 GLY A O 1
ATOM 1509 N N . ALA A 1 185 ? 18.189 -11.225 -5.711 1.00 96.38 185 ALA A N 1
ATOM 1510 C CA . ALA A 1 185 ? 18.434 -12.654 -5.525 1.00 96.38 185 ALA A CA 1
ATOM 1511 C C . ALA A 1 185 ? 17.772 -13.515 -6.618 1.00 96.38 185 ALA A C 1
ATOM 1513 O O . ALA A 1 185 ? 18.385 -14.463 -7.110 1.00 96.38 185 ALA A O 1
ATOM 1514 N N . TRP A 1 186 ? 16.554 -13.165 -7.045 1.00 97.94 186 TRP A N 1
ATOM 1515 C CA . TRP A 1 186 ? 15.853 -13.851 -8.130 1.00 97.94 186 TRP A CA 1
ATOM 1516 C C . TRP A 1 186 ? 16.605 -13.747 -9.462 1.00 97.94 186 TRP A C 1
ATOM 1518 O O . TRP A 1 186 ? 16.822 -14.770 -10.112 1.00 97.94 186 TRP A O 1
ATOM 1528 N N . PHE A 1 187 ? 17.096 -12.564 -9.844 1.00 98.19 187 PHE A N 1
ATOM 1529 C CA . PHE A 1 187 ? 17.923 -12.413 -11.050 1.00 98.19 187 PHE A CA 1
ATOM 1530 C C . PHE A 1 187 ? 19.257 -13.160 -10.953 1.00 98.19 187 PHE A C 1
ATOM 1532 O O . PHE A 1 187 ? 19.654 -13.835 -11.906 1.00 98.19 187 PHE A O 1
ATOM 1539 N N . VAL A 1 188 ? 19.913 -13.110 -9.790 1.00 96.88 188 VAL A N 1
ATOM 1540 C CA . VAL A 1 188 ? 21.155 -13.858 -9.538 1.00 96.88 188 VAL A CA 1
ATOM 1541 C C . VAL A 1 188 ? 20.929 -15.361 -9.699 1.00 96.88 188 VAL A C 1
ATOM 1543 O O . VAL A 1 188 ? 21.744 -16.031 -10.330 1.00 96.88 188 VAL A O 1
ATOM 1546 N N . SER A 1 189 ? 19.800 -15.890 -9.216 1.00 97.19 189 SER A N 1
ATOM 1547 C CA . SER A 1 189 ? 19.441 -17.307 -9.390 1.00 97.19 189 SER A CA 1
ATOM 1548 C C . SER A 1 189 ? 19.252 -17.714 -10.859 1.00 97.19 189 SER A C 1
ATOM 1550 O O . SER A 1 189 ? 19.358 -18.890 -11.196 1.00 97.19 189 SER A O 1
ATOM 1552 N N . LYS A 1 190 ? 19.016 -16.737 -11.744 1.00 96.88 190 LYS A N 1
ATOM 1553 C CA . LYS A 1 190 ? 18.894 -16.907 -13.197 1.00 96.88 190 LYS A CA 1
ATOM 1554 C C . LYS A 1 190 ? 20.198 -16.619 -13.956 1.00 96.88 190 LYS A C 1
ATOM 1556 O O . LYS A 1 190 ? 20.213 -16.641 -15.184 1.00 96.88 190 LYS A O 1
ATOM 1561 N N . GLY A 1 191 ? 21.295 -16.358 -13.244 1.00 96.31 191 GLY A N 1
ATOM 1562 C CA . GLY A 1 191 ? 22.612 -16.109 -13.834 1.00 96.31 191 GLY A CA 1
ATOM 1563 C C . GLY A 1 191 ? 22.810 -14.693 -14.380 1.00 96.31 191 GLY A C 1
ATOM 1564 O O . GLY A 1 191 ? 23.705 -14.486 -15.196 1.00 96.31 191 GLY A O 1
ATOM 1565 N N . ILE A 1 192 ? 21.993 -13.724 -13.954 1.00 97.88 192 ILE A N 1
ATOM 1566 C CA . ILE A 1 192 ? 22.203 -12.299 -14.237 1.00 97.88 192 ILE A CA 1
ATOM 1567 C C . ILE A 1 192 ? 22.732 -11.638 -12.970 1.00 97.88 192 ILE A C 1
ATOM 1569 O O . ILE A 1 192 ? 22.059 -11.634 -11.945 1.00 97.88 192 ILE A O 1
ATOM 1573 N N . HIS A 1 193 ? 23.943 -11.086 -13.034 1.00 95.50 193 HIS A N 1
ATOM 1574 C CA . HIS A 1 193 ? 24.634 -10.545 -11.857 1.00 95.50 193 HIS A CA 1
ATOM 1575 C C . HIS A 1 193 ? 24.798 -9.026 -11.889 1.00 95.50 193 HIS A C 1
ATOM 1577 O O . HIS A 1 193 ? 24.928 -8.410 -10.833 1.00 95.50 193 HIS A O 1
ATOM 1583 N N . HIS A 1 194 ? 24.785 -8.414 -13.074 1.00 96.44 194 HIS A N 1
ATOM 1584 C CA . HIS A 1 194 ? 24.982 -6.979 -13.206 1.00 96.44 194 HIS A CA 1
ATOM 1585 C C . HIS A 1 194 ? 23.647 -6.237 -13.001 1.00 96.44 194 HIS A C 1
ATOM 1587 O O . HIS A 1 194 ? 22.693 -6.496 -13.738 1.00 96.44 194 HIS A O 1
ATOM 1593 N N . PRO A 1 195 ? 23.536 -5.305 -12.031 1.00 96.75 195 PRO A N 1
ATOM 1594 C CA . PRO A 1 195 ? 22.285 -4.588 -11.773 1.00 96.75 195 PRO A CA 1
ATOM 1595 C C . PRO A 1 195 ? 21.749 -3.813 -12.981 1.00 96.75 195 PRO A C 1
ATOM 1597 O O . PRO A 1 195 ? 20.536 -3.647 -13.106 1.00 96.75 195 PRO A O 1
ATOM 1600 N N . ASP A 1 196 ? 22.628 -3.351 -13.874 1.00 96.81 196 ASP A N 1
ATOM 1601 C CA . ASP A 1 196 ? 22.213 -2.648 -15.093 1.00 96.81 196 ASP A CA 1
ATOM 1602 C C . ASP A 1 196 ? 21.488 -3.576 -16.063 1.00 96.81 196 ASP A C 1
ATOM 1604 O O . ASP A 1 196 ? 20.460 -3.170 -16.605 1.00 96.81 196 ASP A O 1
ATOM 1608 N N . ASP A 1 197 ? 21.933 -4.827 -16.181 1.00 97.56 197 ASP A N 1
ATOM 1609 C CA . ASP A 1 197 ? 21.283 -5.844 -17.009 1.00 97.56 197 ASP A CA 1
ATOM 1610 C C . ASP A 1 197 ? 19.935 -6.227 -16.404 1.00 97.56 197 ASP A C 1
ATOM 1612 O O . ASP A 1 197 ? 18.931 -6.271 -17.105 1.00 97.56 197 ASP A O 1
ATOM 1616 N N . MET A 1 198 ? 19.880 -6.421 -15.079 1.00 98.38 198 MET A N 1
ATOM 1617 C CA . MET A 1 198 ? 18.625 -6.694 -14.371 1.00 98.38 198 MET A CA 1
ATOM 1618 C C . MET A 1 198 ? 17.596 -5.586 -14.630 1.00 98.38 198 MET A C 1
ATOM 1620 O O . MET A 1 198 ? 16.446 -5.869 -14.954 1.00 98.38 198 MET A O 1
ATOM 1624 N N . SER A 1 199 ? 18.006 -4.316 -14.521 1.00 98.25 199 SER A N 1
ATOM 1625 C CA . SER A 1 199 ? 17.113 -3.188 -14.804 1.00 98.25 199 SER A CA 1
ATOM 1626 C C . SER A 1 199 ? 16.722 -3.082 -16.277 1.00 98.25 199 SER A C 1
ATOM 1628 O O . SER A 1 199 ? 15.575 -2.747 -16.553 1.00 98.25 199 SER A O 1
ATOM 1630 N N . GLY A 1 200 ? 17.629 -3.405 -17.205 1.00 97.81 200 GLY A N 1
ATOM 1631 C CA . GLY A 1 200 ? 17.337 -3.456 -18.640 1.00 97.81 200 GLY A CA 1
ATOM 1632 C C . GLY A 1 200 ? 16.280 -4.509 -18.961 1.00 97.81 200 GLY A C 1
ATOM 1633 O O . GLY A 1 200 ? 15.249 -4.179 -19.538 1.00 97.81 200 GLY A O 1
ATOM 1634 N N . ILE A 1 201 ? 16.462 -5.732 -18.451 1.00 98.44 201 ILE A N 1
ATOM 1635 C CA . ILE A 1 201 ? 15.490 -6.824 -18.599 1.00 98.44 201 ILE A CA 1
ATOM 1636 C C . ILE A 1 201 ? 14.116 -6.409 -18.062 1.00 98.44 201 ILE A C 1
ATOM 1638 O O . ILE A 1 201 ? 13.103 -6.681 -18.700 1.00 98.44 201 ILE A O 1
ATOM 1642 N N . ILE A 1 202 ? 14.047 -5.740 -16.903 1.00 98.56 202 ILE A N 1
ATOM 1643 C CA . ILE A 1 202 ? 12.768 -5.262 -16.350 1.00 98.56 202 ILE A CA 1
ATOM 1644 C C . ILE A 1 202 ? 12.102 -4.249 -17.291 1.00 98.56 202 ILE A C 1
ATOM 1646 O O . ILE A 1 202 ? 10.898 -4.351 -17.514 1.00 98.56 202 ILE A O 1
ATOM 1650 N N . LEU A 1 203 ? 12.858 -3.292 -17.839 1.00 98.31 203 LEU A N 1
ATOM 1651 C CA . LEU A 1 203 ? 12.329 -2.267 -18.744 1.00 98.31 203 LEU A CA 1
ATOM 1652 C C . LEU A 1 203 ? 11.769 -2.885 -20.031 1.00 98.31 203 LEU A C 1
ATOM 1654 O O . LEU A 1 203 ? 10.607 -2.640 -20.364 1.00 98.31 203 LEU A O 1
ATOM 1658 N N . ASP A 1 204 ? 12.548 -3.730 -20.703 1.00 98.12 204 ASP A N 1
ATOM 1659 C CA . ASP A 1 204 ? 12.138 -4.383 -21.952 1.00 98.12 204 ASP A CA 1
ATOM 1660 C C . ASP A 1 204 ? 10.933 -5.305 -21.718 1.00 98.12 204 ASP A C 1
ATOM 1662 O O . ASP A 1 204 ? 9.949 -5.299 -22.464 1.00 98.12 204 ASP A O 1
ATOM 1666 N N . SER A 1 205 ? 10.959 -6.053 -20.612 1.00 98.38 205 SER A N 1
ATOM 1667 C CA . SER A 1 205 ? 9.862 -6.937 -20.217 1.00 98.38 205 SER A CA 1
ATOM 1668 C C . SER A 1 205 ? 8.588 -6.166 -19.873 1.00 98.38 205 SER A C 1
ATOM 1670 O O . SER A 1 205 ? 7.496 -6.616 -20.218 1.00 98.38 205 SER A O 1
ATOM 1672 N N . TYR A 1 206 ? 8.701 -4.999 -19.235 1.00 98.31 206 TYR A N 1
ATOM 1673 C CA . TYR A 1 206 ? 7.549 -4.158 -18.922 1.00 98.31 206 TYR A CA 1
ATOM 1674 C C . TYR A 1 206 ? 6.927 -3.562 -20.185 1.00 98.31 206 TYR A C 1
ATOM 1676 O O . TYR A 1 206 ? 5.706 -3.579 -20.332 1.00 98.31 206 TYR A O 1
ATOM 1684 N N . TRP A 1 207 ? 7.744 -3.116 -21.142 1.00 98.38 207 TRP A N 1
ATOM 1685 C CA . TRP A 1 207 ? 7.240 -2.680 -22.444 1.00 98.38 207 TRP A CA 1
ATOM 1686 C C . TRP A 1 207 ? 6.468 -3.803 -23.149 1.00 98.38 207 TRP A C 1
ATOM 1688 O O . TRP A 1 207 ? 5.348 -3.583 -23.616 1.00 98.38 207 TRP A O 1
ATOM 1698 N N . ARG A 1 208 ? 7.018 -5.027 -23.160 1.00 98.25 208 ARG A N 1
ATOM 1699 C CA . ARG A 1 208 ? 6.351 -6.212 -23.727 1.00 98.25 208 ARG A CA 1
ATOM 1700 C C . ARG A 1 208 ? 5.034 -6.515 -23.017 1.00 98.25 208 ARG A C 1
ATOM 1702 O O . ARG A 1 208 ? 4.035 -6.760 -23.688 1.00 98.25 208 ARG A O 1
ATOM 1709 N N . HIS A 1 209 ? 5.015 -6.437 -21.687 1.00 97.88 209 HIS A N 1
ATOM 1710 C CA . HIS A 1 209 ? 3.807 -6.608 -20.881 1.00 97.88 209 HIS A CA 1
ATOM 1711 C C . HIS A 1 209 ? 2.709 -5.609 -21.278 1.00 97.88 209 HIS A C 1
ATOM 1713 O O . HIS A 1 209 ? 1.582 -6.019 -21.544 1.00 97.88 209 HIS A O 1
ATOM 1719 N N . LEU A 1 210 ? 3.039 -4.319 -21.411 1.00 96.88 210 LEU A N 1
ATOM 1720 C CA . LEU A 1 210 ? 2.079 -3.279 -21.807 1.00 96.88 210 LEU A CA 1
ATOM 1721 C C . LEU A 1 210 ? 1.497 -3.479 -23.219 1.00 96.88 210 LEU A C 1
ATOM 1723 O O . LEU A 1 210 ? 0.402 -2.990 -23.497 1.00 96.88 210 LEU A O 1
ATOM 1727 N N . HIS A 1 211 ? 2.204 -4.210 -24.084 1.00 97.12 211 HIS A N 1
ATOM 1728 C CA . HIS A 1 211 ? 1.784 -4.548 -25.448 1.00 97.12 211 HIS A CA 1
ATOM 1729 C C . HIS A 1 211 ? 1.178 -5.951 -25.581 1.00 97.12 211 HIS A C 1
ATOM 1731 O O . HIS A 1 211 ? 0.860 -6.378 -26.688 1.00 97.12 211 HIS A O 1
ATOM 1737 N N . ASN A 1 212 ? 1.008 -6.685 -24.476 1.00 97.06 212 ASN A N 1
ATOM 1738 C CA . ASN A 1 212 ? 0.597 -8.094 -24.484 1.00 97.06 212 ASN A CA 1
ATOM 1739 C C . ASN A 1 212 ? 1.515 -8.990 -25.338 1.00 97.06 212 ASN A C 1
ATOM 1741 O O . ASN A 1 212 ? 1.079 -9.978 -25.930 1.00 97.06 212 ASN A O 1
ATOM 1745 N N . HIS A 1 213 ? 2.799 -8.646 -25.420 1.00 96.81 213 HIS A N 1
ATOM 1746 C CA . HIS A 1 213 ? 3.802 -9.450 -26.102 1.00 96.81 213 HIS A CA 1
ATOM 1747 C C . HIS A 1 213 ? 4.419 -10.475 -25.141 1.00 96.81 213 HIS A C 1
ATOM 1749 O O . HIS A 1 213 ? 4.592 -10.188 -23.953 1.00 96.81 213 HIS A O 1
ATOM 1755 N N . PRO A 1 214 ? 4.834 -11.658 -25.635 1.00 97.12 214 PRO A N 1
ATOM 1756 C CA . PRO A 1 214 ? 5.603 -12.597 -24.830 1.00 97.12 214 PRO A CA 1
ATOM 1757 C C . PRO A 1 214 ? 6.880 -11.937 -24.299 1.00 97.12 214 PRO A C 1
ATOM 1759 O O . PRO A 1 214 ? 7.645 -11.356 -25.074 1.00 97.12 214 PRO A O 1
ATOM 1762 N N . VAL A 1 215 ? 7.131 -12.063 -22.991 1.00 96.75 215 VAL A N 1
ATOM 1763 C CA . VAL A 1 215 ? 8.310 -11.475 -22.329 1.00 96.75 215 VAL A CA 1
ATOM 1764 C C . VAL A 1 215 ? 9.612 -12.050 -22.887 1.00 96.75 215 VAL A C 1
ATOM 1766 O O . VAL A 1 215 ? 10.585 -11.321 -23.023 1.00 96.75 215 VAL A O 1
ATOM 1769 N N . LYS A 1 216 ? 9.636 -13.340 -23.253 1.00 97.06 216 LYS A N 1
ATOM 1770 C CA . LYS A 1 216 ? 10.837 -14.025 -23.772 1.00 97.06 216 LYS A CA 1
ATOM 1771 C C . LYS A 1 216 ? 12.053 -13.886 -22.844 1.00 97.06 216 LYS A C 1
ATOM 1773 O O . LYS A 1 216 ? 13.167 -13.616 -23.287 1.00 97.06 216 LYS A O 1
ATOM 1778 N N . LEU A 1 217 ? 11.832 -14.070 -21.541 1.00 97.12 217 LEU A N 1
ATOM 1779 C CA . LEU A 1 217 ? 12.852 -13.871 -20.508 1.00 97.12 217 LEU A CA 1
ATOM 1780 C C . LEU A 1 217 ? 14.135 -14.676 -20.775 1.00 97.12 217 LEU A C 1
ATOM 1782 O O . LEU A 1 217 ? 15.229 -14.145 -20.620 1.00 97.12 217 LEU A O 1
ATOM 1786 N N . ASP A 1 218 ? 14.011 -15.927 -21.217 1.00 97.81 218 ASP A N 1
ATOM 1787 C CA . ASP A 1 218 ? 15.174 -16.781 -21.484 1.00 97.81 218 ASP A CA 1
ATOM 1788 C C . ASP A 1 218 ? 16.037 -16.250 -22.641 1.00 97.81 218 ASP A C 1
ATOM 1790 O O . ASP A 1 218 ? 17.264 -16.330 -22.581 1.00 97.81 218 ASP A O 1
ATOM 1794 N N . GLU A 1 219 ? 15.419 -15.649 -23.667 1.00 97.94 219 GLU A N 1
ATOM 1795 C CA . GLU A 1 219 ? 16.138 -15.000 -24.774 1.00 97.94 219 GLU A CA 1
ATOM 1796 C C . GLU A 1 219 ? 16.915 -13.774 -24.266 1.00 97.94 219 GLU A C 1
ATOM 1798 O O . GLU A 1 219 ? 18.099 -13.619 -24.575 1.00 97.94 219 GLU A O 1
ATOM 1803 N N . GLN A 1 220 ? 16.279 -12.945 -23.431 1.00 97.75 220 GLN A N 1
ATOM 1804 C CA . GLN A 1 220 ? 16.913 -11.771 -22.822 1.00 97.75 220 GLN A CA 1
ATOM 1805 C C . GLN A 1 220 ? 18.076 -12.163 -21.895 1.00 97.75 220 GLN A C 1
ATOM 1807 O O . GLN A 1 220 ? 19.156 -11.578 -21.961 1.00 97.75 220 GLN A O 1
ATOM 1812 N N . ILE A 1 221 ? 17.899 -13.192 -21.058 1.00 97.31 221 ILE A N 1
ATOM 1813 C CA . ILE A 1 221 ? 18.957 -13.702 -20.172 1.00 97.31 221 ILE A CA 1
ATOM 1814 C C . ILE A 1 221 ? 20.141 -14.206 -20.994 1.00 97.31 221 ILE A C 1
ATOM 1816 O O . ILE A 1 221 ? 21.293 -13.873 -20.703 1.00 97.31 221 ILE A O 1
ATOM 1820 N N . LYS A 1 222 ? 19.864 -14.995 -22.036 1.00 97.38 222 LYS A N 1
ATOM 1821 C CA . LYS A 1 222 ? 20.897 -15.552 -22.905 1.00 97.38 222 LYS A CA 1
ATOM 1822 C C . LYS A 1 222 ? 21.717 -14.457 -23.584 1.00 97.38 222 LYS A C 1
ATOM 1824 O O . LYS A 1 222 ? 22.937 -14.589 -23.645 1.00 97.38 222 LYS A O 1
ATOM 1829 N N . TYR A 1 223 ? 21.078 -13.378 -24.037 1.00 96.06 223 TYR A N 1
ATOM 1830 C CA . TYR A 1 223 ? 21.765 -12.225 -24.622 1.00 96.06 223 TYR A CA 1
ATOM 1831 C C . TYR A 1 223 ? 22.849 -11.667 -23.686 1.00 96.06 223 TYR A C 1
ATOM 1833 O O . TYR A 1 223 ? 24.013 -11.577 -24.081 1.00 96.06 223 TYR A O 1
ATOM 1841 N N . TYR A 1 224 ? 22.505 -11.373 -22.428 1.00 96.00 224 TYR A N 1
ATOM 1842 C CA . TYR A 1 224 ? 23.464 -10.833 -21.459 1.00 96.00 224 TYR A CA 1
ATOM 1843 C C . TYR A 1 224 ? 24.531 -11.852 -21.051 1.00 96.00 224 TYR A C 1
ATOM 1845 O O . TYR A 1 224 ? 25.706 -11.506 -20.924 1.00 96.00 224 TYR A O 1
ATOM 1853 N N . GLN A 1 225 ? 24.167 -13.126 -20.896 1.00 94.38 225 GLN A N 1
ATOM 1854 C CA . GLN A 1 225 ? 25.152 -14.176 -20.629 1.00 94.38 225 GLN A CA 1
ATOM 1855 C C . GLN A 1 225 ? 26.176 -14.303 -21.762 1.00 94.38 225 GLN A C 1
ATOM 1857 O O . GLN A 1 225 ? 27.364 -14.477 -21.498 1.00 94.38 225 GLN A O 1
ATOM 1862 N N . ASP A 1 226 ? 25.735 -14.227 -23.018 1.00 95.75 226 ASP A N 1
ATOM 1863 C CA . ASP A 1 226 ? 26.617 -14.320 -24.179 1.00 95.75 226 ASP A CA 1
ATOM 1864 C C . ASP A 1 226 ? 27.455 -13.041 -24.362 1.00 95.75 226 ASP A C 1
ATOM 1866 O O . ASP A 1 226 ? 28.609 -13.142 -24.778 1.00 95.75 226 ASP A O 1
ATOM 1870 N N . TYR A 1 227 ? 26.932 -11.864 -23.993 1.00 93.56 227 TYR A N 1
ATOM 1871 C CA . TYR A 1 227 ? 27.695 -10.612 -23.915 1.00 93.56 227 TYR A CA 1
ATOM 1872 C C . TYR A 1 227 ? 28.883 -10.744 -22.948 1.00 93.56 227 TYR A C 1
ATOM 1874 O O . TYR A 1 227 ? 30.036 -10.642 -23.361 1.00 93.56 227 TYR A O 1
ATOM 1882 N N . TRP A 1 228 ? 28.633 -11.102 -21.685 1.00 92.38 228 TRP A N 1
ATOM 1883 C CA . TRP A 1 228 ? 29.689 -11.203 -20.666 1.00 92.38 228 TRP A CA 1
ATOM 1884 C C . TRP A 1 228 ? 30.655 -12.378 -20.856 1.00 92.38 228 TRP A C 1
ATOM 1886 O O . TRP A 1 228 ? 31.727 -12.388 -20.253 1.00 92.38 228 TRP A O 1
ATOM 1896 N N . LYS A 1 229 ? 30.304 -13.385 -21.665 1.00 91.50 229 LYS A N 1
ATOM 1897 C CA . LYS A 1 229 ? 31.241 -14.449 -22.065 1.00 91.50 229 LYS A CA 1
ATOM 1898 C C . LYS A 1 229 ? 32.270 -13.975 -23.087 1.00 91.50 229 LYS A C 1
ATOM 1900 O O . LYS A 1 229 ? 33.355 -14.535 -23.106 1.00 91.50 229 LYS A O 1
ATOM 1905 N N . LYS A 1 230 ? 31.920 -13.016 -23.949 1.00 86.94 230 LYS A N 1
ATOM 1906 C CA . LYS A 1 230 ? 32.823 -12.469 -24.979 1.00 86.94 230 LYS A CA 1
ATOM 1907 C C . LYS A 1 230 ? 33.783 -11.423 -24.420 1.00 86.94 230 LYS A C 1
ATOM 1909 O O . LYS A 1 230 ? 34.866 -11.254 -24.958 1.00 86.94 230 LYS A O 1
ATOM 1914 N N . GLU A 1 231 ? 33.371 -10.744 -23.355 1.00 78.00 231 GLU A N 1
ATOM 1915 C CA . GLU A 1 231 ? 34.177 -9.752 -22.632 1.00 78.00 231 GLU A CA 1
ATOM 1916 C C . GLU A 1 231 ? 35.211 -10.386 -21.672 1.00 78.00 231 GLU A C 1
ATOM 1918 O O . GLU A 1 231 ? 35.958 -9.665 -21.013 1.00 78.00 231 GLU A O 1
ATOM 1923 N N . LYS A 1 232 ? 35.240 -11.722 -21.557 1.00 57.25 232 LYS A N 1
ATOM 1924 C CA . LYS A 1 232 ? 36.218 -12.494 -20.770 1.00 57.25 232 LYS A CA 1
ATOM 1925 C C . LYS A 1 232 ? 37.253 -13.146 -21.673 1.00 57.25 232 LYS A C 1
ATOM 1927 O O . LYS A 1 232 ? 38.425 -13.185 -21.244 1.00 57.25 232 LYS A O 1
#

Foldseek 3Di:
DVVVVVVVVVVVVVVVVVVVVVVVVVVVVVVVLQVLQQVQLVLLLVDDWFDAPVVSCVSSVAAFDWDDDDPFKIKTFGHHHPPAPDTWMFIAGPVSRTTAWTQSGPVDIDGNPVVVVVVLVVVLVPQDQAQELVSLLVNCVSNDDPVVVVVLLPDDLVCLVVCLVPVVVVNLVPHQPDDPRNLVVVVVVLVHNDSSLSSNLSSSQSNCVSVVHDSPSVVSSVVVVVVVVVVD

Secondary structure (DSSP, 8-state):
-HHHHHHHHHHHHHHHHHHHHHHHHHHHHHHHHHHHHHHHHHHHTT--TT-BHHHHHHHH-SPPEEEE-SSSEEEEE----TT-SS--EEEEETTT-BEEEEEEETTEEEE-HHHHHHHHHHHTTS----SSHHHHHHHHHHHS-HHHHHHHHTS-GGGGGGGIIIIIHHHIIIIISSTT-HHHHHHHHTT---HHHHHHHHHHHHHHHHTT----HHHHHHHHHHHHHH--

Sequence (232 aa):
MRKLSKLRIIVTIAITILVCLLFMAYFTFKYEGQHEAAQNIQKCKLLKIGMTRSEVKGVMRSTPKIIDRDNLTEQWVFEAPRAASTFPSVLFNKKTGKAFEIICDDSYRITDPKRYEELKKNESKTAIIPKDLDDCFIELNRTLDLKVIEEIKNKAEKDMIDYHMGLGMWIRNNWIRQKDSRLGAWFVSKGIHHPDDMSGIILDSYWRHLHNHPVKLDEQIKYYQDYWKKEK

Radius of gyration: 32.32 Å; Cα contacts (8 Å, |Δi|>4): 267; chains: 1; bounding box: 70×48×101 Å

Mean predicted aligned error: 15.06 Å